Protein AF-A0A4Y8CAY3-F1 (afdb_monomer_lite)

Sequence (184 aa):
IMRSSFFFEQAYQKREFKHANLIIILLVFGIVKKVLIANYLGIYAKSILDFPQSYNFIQLLSAIYAYAIQIYCDFSGYVDLVCAFALMLGFTLPPNFNMPYLAKNLKDFWARWHISLSAFIRDYIYIPLGGNRKGMPRTIVNILIAFILSGMWHGNTLAFIVWGLLHGIGIVFIHLLALSKFSL

pLDDT: mean 94.63, std 7.8, range [40.22, 98.5]

Foldseek 3Di:
DDDPVLVVVQVPDDFDQDDPVLLVVLLVLLCCLAVPQLVVLVVQLCVCVVCVVVDDPVSPVSSVVSNVSNVCSNVQSVVSNVQSVCSVVRHHDDDQADPLVVAPFLVSNLCGHRPVVSCVLVPPQLVVLPQCNPDLVSNLVSLLVSLLVVLVVVHDDVVSNVVSNVSSVRVSVVVVCVVVPPDD

Secondary structure (DSSP, 8-state):
---HHHHHHHHTSPP----HHHHHHHHHHHHIIIIIIIHHHHHHHHHHHTSGGGS-HHHHHHHHHHHHHHHHHHHHHHHHHHHHHHHHTT--PPP--S-GGG-SSHHHHHHHSSHHHHHHHIIIIITTTTTTTTHHHHHHHHHHHHHHHHHHHH-SSHHHHHHHHHHHHHHHHHHHHHHTT---

Radius of gyration: 19.37 Å; chains: 1; bounding box: 39×45×54 Å

Structure (mmCIF, N/CA/C/O backbone):
data_AF-A0A4Y8CAY3-F1
#
_entry.id   AF-A0A4Y8CAY3-F1
#
loop_
_atom_site.group_PDB
_atom_site.id
_atom_site.type_symbol
_atom_site.label_atom_id
_atom_site.label_alt_id
_atom_site.label_comp_id
_atom_site.label_asym_id
_atom_site.label_entity_id
_atom_site.label_seq_id
_atom_site.pdbx_PDB_ins_code
_atom_site.Cartn_x
_atom_site.Cartn_y
_atom_site.Cartn_z
_atom_site.occupancy
_atom_site.B_iso_or_equiv
_atom_site.auth_seq_id
_atom_site.auth_comp_id
_atom_site.auth_asym_id
_atom_site.auth_atom_id
_atom_site.pdbx_PDB_model_num
ATOM 1 N N . ILE A 1 1 ? -1.163 -3.161 9.946 1.00 91.75 1 ILE A N 1
ATOM 2 C CA . ILE A 1 1 ? -0.793 -2.526 11.239 1.00 91.75 1 ILE A CA 1
ATOM 3 C C . ILE A 1 1 ? -2.066 -2.240 12.025 1.00 91.75 1 ILE A C 1
ATOM 5 O O . ILE A 1 1 ? -3.049 -1.818 11.435 1.00 91.75 1 ILE A O 1
ATOM 9 N N . MET A 1 2 ? -2.081 -2.500 13.329 1.00 92.94 2 MET A N 1
ATOM 10 C CA . MET A 1 2 ? -3.249 -2.285 14.187 1.00 92.94 2 MET A CA 1
ATOM 11 C C . MET A 1 2 ? -2.823 -1.515 15.435 1.00 92.94 2 MET A C 1
ATOM 13 O O . MET A 1 2 ? -1.726 -1.729 15.945 1.00 92.94 2 MET A O 1
ATOM 17 N N . ARG A 1 3 ? -3.673 -0.600 15.910 1.00 92.69 3 ARG A N 1
ATOM 18 C CA . ARG A 1 3 ? -3.427 0.146 17.151 1.00 92.69 3 ARG A CA 1
ATOM 19 C C . ARG A 1 3 ? -3.664 -0.764 18.354 1.00 92.69 3 ARG A C 1
ATOM 21 O O . ARG A 1 3 ? -4.612 -1.545 18.348 1.00 92.69 3 ARG A O 1
ATOM 28 N N . SER A 1 4 ? -2.841 -0.624 19.390 1.00 94.31 4 SER A N 1
ATOM 29 C CA . SER A 1 4 ? -2.961 -1.427 20.611 1.00 94.31 4 SER A CA 1
ATOM 30 C C . SER A 1 4 ? -4.311 -1.233 21.298 1.00 94.31 4 SER A C 1
ATOM 32 O O . SER A 1 4 ? -4.930 -2.221 21.672 1.00 94.31 4 SER A O 1
ATOM 34 N N . SER A 1 5 ? -4.807 0.005 21.399 1.00 93.94 5 SER A N 1
ATOM 35 C CA . SER A 1 5 ? -6.119 0.295 21.997 1.00 93.94 5 SER A CA 1
ATOM 36 C C . SER A 1 5 ? -7.242 -0.488 21.313 1.00 93.94 5 SER A C 1
ATOM 38 O O . SER A 1 5 ? -7.957 -1.231 21.974 1.00 93.94 5 SER A O 1
ATOM 40 N N . PHE A 1 6 ? -7.303 -0.434 19.980 1.00 93.88 6 PHE A N 1
ATOM 41 C CA . PHE A 1 6 ? -8.298 -1.153 19.178 1.00 93.88 6 PHE A CA 1
ATOM 42 C C . PHE A 1 6 ? -8.205 -2.680 19.324 1.00 93.88 6 PHE A C 1
ATOM 44 O O . PHE A 1 6 ? -9.212 -3.383 19.267 1.00 93.88 6 PHE A O 1
ATOM 51 N N . PHE A 1 7 ? -6.997 -3.216 19.509 1.00 94.69 7 PHE A N 1
ATOM 52 C CA . PHE A 1 7 ? -6.813 -4.638 19.783 1.00 94.69 7 PHE A CA 1
ATOM 53 C C . PHE A 1 7 ? -7.317 -5.019 21.178 1.00 94.69 7 PHE A C 1
ATOM 55 O O . PHE A 1 7 ? -8.081 -5.972 21.313 1.00 94.69 7 PHE A O 1
ATOM 62 N N . PHE A 1 8 ? -6.899 -4.283 22.211 1.00 95.69 8 PHE A N 1
ATOM 63 C CA . PHE A 1 8 ? -7.236 -4.600 23.597 1.00 95.69 8 PHE A CA 1
ATOM 64 C C . PHE A 1 8 ? -8.723 -4.400 23.900 1.00 95.69 8 PHE A C 1
ATOM 66 O O . PHE A 1 8 ? -9.295 -5.207 24.626 1.00 95.69 8 PHE A O 1
ATOM 73 N N . GLU A 1 9 ? -9.374 -3.413 23.280 1.00 94.25 9 GLU A N 1
ATOM 74 C CA . GLU A 1 9 ? -10.832 -3.243 23.340 1.00 94.25 9 GLU A CA 1
ATOM 75 C C . GLU A 1 9 ? -11.576 -4.515 22.913 1.00 94.25 9 GLU A C 1
ATOM 77 O O . GLU A 1 9 ? -12.516 -4.931 23.583 1.00 94.25 9 GLU A O 1
ATOM 82 N N . GLN A 1 10 ? -11.122 -5.179 21.846 1.00 93.75 10 GLN A N 1
ATOM 83 C CA . GLN A 1 10 ? -11.687 -6.455 21.395 1.00 93.75 10 GLN A CA 1
ATOM 84 C C . GLN A 1 10 ? -11.215 -7.636 22.251 1.00 93.75 10 GLN A C 1
ATOM 86 O O . GLN A 1 10 ? -11.946 -8.607 22.427 1.00 93.75 10 GLN A O 1
ATOM 91 N N . ALA A 1 11 ? -9.986 -7.579 22.772 1.00 93.06 11 ALA A N 1
ATOM 92 C CA . ALA A 1 11 ? -9.392 -8.668 23.538 1.00 93.06 11 ALA A CA 1
ATOM 93 C C . ALA A 1 11 ? -10.114 -8.941 24.862 1.00 93.06 11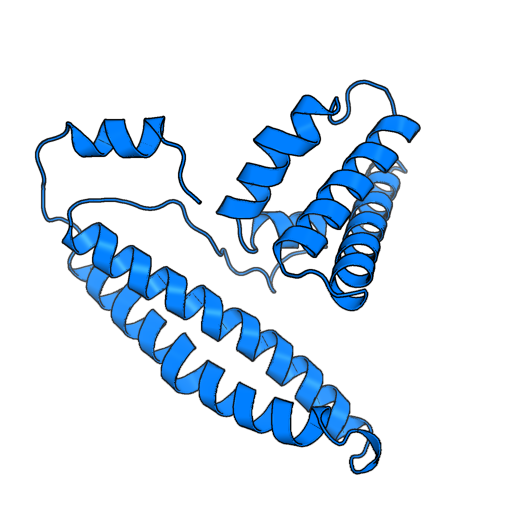 ALA A C 1
ATOM 95 O O . ALA A 1 11 ? -10.208 -10.099 25.265 1.00 93.06 11 ALA A O 1
ATOM 96 N N . TYR A 1 12 ? -10.631 -7.890 25.501 1.00 93.56 12 TYR A N 1
ATOM 97 C CA . TYR A 1 12 ? -11.371 -7.982 26.760 1.00 93.56 12 TYR A CA 1
ATOM 98 C C . TYR A 1 12 ? -12.872 -8.244 26.582 1.00 93.56 12 TYR A C 1
ATOM 100 O O . TYR A 1 12 ? -13.572 -8.474 27.568 1.00 93.56 12 TYR A O 1
ATOM 108 N N . GLN A 1 13 ? -13.383 -8.227 25.349 1.00 90.75 13 GLN A N 1
ATOM 109 C CA . GLN A 1 13 ? -14.776 -8.562 25.073 1.00 90.75 13 GLN A CA 1
ATOM 110 C C . GLN A 1 13 ? -14.981 -10.076 24.966 1.00 90.75 13 GLN A C 1
ATOM 112 O O . GLN A 1 13 ? -14.099 -10.834 24.554 1.00 90.75 13 GLN A O 1
ATOM 117 N N . LYS A 1 14 ? -16.189 -10.530 25.320 1.00 89.88 14 LYS A N 1
ATOM 118 C CA . LYS A 1 14 ? -16.595 -11.923 25.118 1.00 89.88 14 LYS A CA 1
ATOM 119 C C . LYS A 1 14 ? -16.564 -12.240 23.621 1.00 89.88 14 LYS A C 1
ATOM 121 O O . LYS A 1 14 ? -17.127 -11.503 22.818 1.00 89.88 14 LYS A O 1
ATOM 126 N N . ARG A 1 15 ? -15.925 -13.353 23.251 1.00 88.31 15 ARG A N 1
ATOM 127 C CA . ARG A 1 15 ? -15.838 -13.785 21.851 1.00 88.31 15 ARG A CA 1
ATOM 128 C C . ARG A 1 15 ? -17.194 -14.244 21.347 1.00 88.31 15 ARG A C 1
ATOM 130 O O . ARG A 1 15 ? -17.807 -15.137 21.928 1.00 88.31 15 ARG A O 1
ATOM 137 N N . GLU A 1 16 ? -17.612 -13.669 20.230 1.00 81.94 16 GLU A N 1
ATOM 138 C CA . GLU A 1 16 ? -18.786 -14.100 19.486 1.00 81.94 16 GLU A CA 1
ATOM 139 C C . GLU A 1 16 ? -18.371 -14.447 18.059 1.00 81.94 16 GLU A C 1
ATOM 141 O O . GLU A 1 16 ? -17.837 -13.612 17.328 1.00 81.94 16 GLU A O 1
ATOM 146 N N . PHE A 1 17 ? -18.623 -15.689 17.653 1.00 81.50 17 PHE A N 1
ATOM 147 C CA . PHE A 1 17 ? -18.350 -16.137 16.293 1.00 81.50 17 PHE A CA 1
ATOM 148 C C . PHE A 1 17 ? -19.514 -15.717 15.400 1.00 81.50 17 PHE A C 1
ATOM 150 O O . PHE A 1 17 ? -20.564 -16.358 15.354 1.00 81.50 17 PHE A O 1
ATOM 157 N N . LYS A 1 18 ? -19.333 -14.586 14.723 1.00 79.44 18 LYS A N 1
ATOM 158 C CA . LYS A 1 18 ? -20.282 -14.013 13.766 1.00 79.44 18 LYS A CA 1
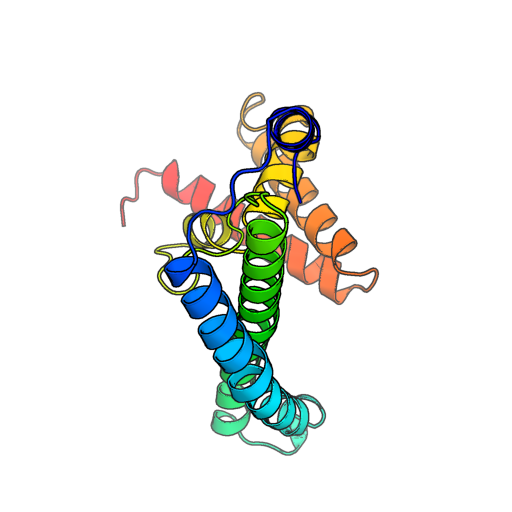ATOM 159 C C . LYS A 1 18 ? -19.600 -13.906 12.395 1.00 79.44 18 LYS A C 1
ATOM 161 O O . LYS A 1 18 ? -18.383 -14.001 12.292 1.00 79.44 18 LYS A O 1
ATOM 166 N N . HIS A 1 19 ? -20.380 -13.694 11.335 1.00 90.00 19 HIS A N 1
ATOM 167 C CA . HIS A 1 19 ? -19.880 -13.420 9.973 1.00 90.00 19 HIS A CA 1
ATOM 168 C C . HIS A 1 19 ? -19.311 -14.611 9.172 1.00 90.00 19 HIS A C 1
ATOM 170 O O . HIS A 1 19 ? -18.416 -14.420 8.349 1.00 90.00 19 HIS A O 1
ATOM 176 N N . ALA A 1 20 ? -19.878 -15.817 9.312 1.00 94.25 20 ALA A N 1
ATOM 177 C CA . ALA A 1 20 ? -19.485 -16.992 8.515 1.00 94.25 20 ALA A CA 1
ATOM 178 C C . ALA A 1 20 ? -19.425 -16.715 6.995 1.00 94.25 20 ALA A C 1
ATOM 180 O O . ALA A 1 20 ? -18.441 -17.051 6.341 1.00 94.25 20 ALA A O 1
ATOM 181 N N . ASN A 1 21 ? -20.425 -16.015 6.446 1.00 96.44 21 ASN A N 1
ATOM 182 C CA . ASN A 1 21 ? -20.458 -15.653 5.023 1.00 96.44 21 ASN A CA 1
ATOM 183 C C . ASN A 1 21 ? -19.264 -14.779 4.612 1.00 96.44 21 ASN A C 1
ATOM 185 O O . ASN A 1 21 ? -18.656 -15.009 3.571 1.00 96.44 21 ASN A O 1
ATOM 189 N N . LEU A 1 22 ? -18.901 -13.793 5.439 1.00 96.38 22 LEU A N 1
ATOM 190 C CA . LEU A 1 22 ? -17.768 -12.909 5.164 1.00 96.38 22 LEU A CA 1
ATOM 191 C C . LEU A 1 22 ? -16.444 -13.672 5.225 1.00 96.38 22 LEU A C 1
ATOM 193 O O . LEU A 1 22 ? -15.588 -13.463 4.373 1.00 96.38 22 LEU A O 1
ATOM 197 N N . ILE A 1 23 ? -16.292 -14.578 6.194 1.00 97.19 23 ILE A N 1
ATOM 198 C CA . ILE A 1 23 ? -15.112 -15.442 6.313 1.00 97.19 23 ILE A CA 1
ATOM 199 C C . ILE A 1 23 ? -14.924 -16.259 5.030 1.00 97.19 23 ILE A C 1
ATOM 201 O O . ILE A 1 23 ? -13.831 -16.264 4.469 1.00 97.19 23 ILE A O 1
ATOM 205 N N . ILE A 1 24 ? -15.988 -16.894 4.529 1.00 97.81 24 ILE A N 1
ATOM 206 C CA . ILE A 1 24 ? -15.938 -17.682 3.289 1.00 97.81 24 ILE A CA 1
ATOM 207 C C . ILE A 1 24 ? -15.556 -16.798 2.097 1.00 97.81 24 ILE A C 1
ATOM 209 O O . ILE A 1 24 ? -14.671 -17.166 1.327 1.00 97.81 24 ILE A O 1
ATOM 213 N N . ILE A 1 25 ? -16.170 -15.618 1.964 1.00 97.75 25 ILE A N 1
ATOM 214 C CA . ILE A 1 25 ? -15.845 -14.664 0.894 1.00 97.75 25 ILE A CA 1
ATOM 215 C C . ILE A 1 25 ? -14.360 -14.288 0.947 1.00 97.75 25 ILE A C 1
ATOM 217 O O . ILE A 1 25 ? -13.669 -14.389 -0.063 1.00 97.75 25 ILE A O 1
ATOM 221 N N . LEU A 1 26 ? -13.847 -13.904 2.115 1.00 97.75 26 LEU A N 1
ATOM 222 C CA . LEU A 1 26 ? -12.449 -13.507 2.281 1.00 97.75 26 LEU A CA 1
ATOM 223 C C . LEU A 1 26 ? -11.477 -14.658 1.989 1.00 97.75 26 LEU A C 1
ATOM 225 O O . LEU A 1 26 ? -10.454 -14.436 1.346 1.00 97.75 26 LEU A O 1
ATOM 229 N N . LEU A 1 27 ? -11.802 -15.891 2.388 1.00 98.38 27 LEU A N 1
ATOM 230 C CA . LEU A 1 27 ? -10.993 -17.063 2.044 1.00 98.38 27 LEU A CA 1
ATOM 231 C C . LEU A 1 27 ? -10.942 -17.291 0.532 1.00 98.38 27 LEU A C 1
ATOM 233 O O . LEU A 1 27 ? -9.856 -17.419 -0.031 1.00 98.38 27 LEU A O 1
ATOM 237 N N . VAL A 1 28 ? -12.101 -17.313 -0.131 1.00 98.38 28 VAL A N 1
ATOM 238 C CA . VAL A 1 28 ? -12.189 -17.561 -1.576 1.00 98.38 28 VAL A CA 1
ATOM 239 C C . VAL A 1 28 ? -11.458 -16.468 -2.353 1.00 98.38 28 VAL A C 1
ATOM 241 O O . VAL A 1 28 ? -10.592 -16.772 -3.171 1.00 98.38 28 VAL A O 1
ATOM 244 N N . PHE A 1 29 ? -11.738 -15.194 -2.070 1.00 98.00 29 PHE A N 1
ATOM 245 C CA . PHE A 1 29 ? -11.066 -14.077 -2.738 1.00 98.00 29 PHE A CA 1
ATOM 246 C C . PHE A 1 29 ? -9.573 -14.015 -2.414 1.00 98.00 29 PHE A C 1
ATOM 248 O O . PHE A 1 29 ? -8.773 -13.710 -3.302 1.00 98.00 29 PHE A O 1
ATOM 255 N N . GLY A 1 30 ? -9.187 -14.339 -1.180 1.00 98.06 30 GLY A N 1
ATOM 256 C CA . GLY A 1 30 ? -7.796 -14.429 -0.756 1.00 98.06 30 GLY A CA 1
ATOM 257 C C . GLY A 1 30 ? -7.020 -15.473 -1.555 1.00 98.06 30 GLY A C 1
ATOM 258 O O . GLY A 1 30 ? -5.966 -15.161 -2.112 1.00 98.06 30 GLY A O 1
ATOM 259 N N . ILE A 1 31 ? -7.577 -16.682 -1.686 1.00 98.38 31 ILE A N 1
ATOM 260 C CA . ILE A 1 31 ? -6.991 -17.778 -2.470 1.00 98.38 31 ILE A CA 1
ATOM 261 C C . ILE A 1 31 ? -6.934 -17.413 -3.953 1.00 98.38 31 ILE A C 1
ATOM 263 O O . ILE A 1 31 ? -5.876 -17.531 -4.563 1.00 98.38 31 ILE A O 1
ATOM 267 N N . VAL A 1 32 ? -8.029 -16.925 -4.541 1.00 98.44 32 VAL A N 1
ATOM 268 C CA . VAL A 1 32 ? -8.059 -16.563 -5.967 1.00 98.44 32 VAL A CA 1
ATOM 269 C C . VAL A 1 32 ? -7.020 -15.484 -6.273 1.00 98.44 32 VAL A C 1
ATOM 271 O O . VAL A 1 32 ? -6.207 -15.652 -7.181 1.00 98.44 32 VAL A O 1
ATOM 274 N N . LYS A 1 33 ? -6.979 -14.396 -5.495 1.00 98.38 33 LYS A N 1
ATOM 275 C CA . LYS A 1 33 ? -6.010 -13.316 -5.722 1.00 98.38 33 LYS A CA 1
ATOM 276 C C . LYS A 1 33 ? -4.573 -13.789 -5.520 1.00 98.38 33 LYS A C 1
ATOM 278 O O . LYS A 1 33 ? -3.741 -13.579 -6.399 1.00 98.38 33 LYS A O 1
ATOM 283 N N . LYS A 1 34 ? -4.275 -14.439 -4.394 1.00 97.25 34 LYS A N 1
ATOM 284 C CA . LYS A 1 34 ? -2.898 -14.789 -4.028 1.00 97.25 34 LYS A CA 1
ATOM 285 C C . LYS A 1 34 ? -2.372 -16.001 -4.794 1.00 97.25 34 LYS A C 1
ATOM 287 O O . LYS A 1 34 ? -1.276 -15.961 -5.337 1.00 97.25 34 LYS A O 1
ATOM 292 N N . VAL A 1 35 ? -3.143 -17.083 -4.839 1.00 95.75 35 VAL A N 1
ATOM 293 C CA . VAL A 1 35 ? -2.681 -18.373 -5.370 1.00 95.75 35 VAL A CA 1
ATOM 294 C C . VAL A 1 35 ? -2.857 -18.454 -6.882 1.00 95.75 35 VAL A C 1
ATOM 296 O O . VAL A 1 35 ? -1.968 -18.965 -7.558 1.00 95.75 35 VAL A O 1
ATOM 299 N N . LEU A 1 36 ? -3.974 -17.952 -7.421 1.00 96.38 36 LEU A N 1
ATOM 300 C CA . LEU A 1 36 ? -4.261 -18.065 -8.855 1.00 96.38 36 LEU A CA 1
ATOM 301 C C . LEU A 1 36 ? -3.789 -16.850 -9.651 1.00 96.38 36 LEU A C 1
ATOM 303 O O . LEU A 1 36 ? -3.171 -17.010 -10.690 1.00 96.38 36 LEU A O 1
ATOM 307 N N . ILE A 1 37 ? -4.056 -15.625 -9.206 1.00 98.19 37 ILE A N 1
ATOM 308 C CA . ILE A 1 37 ? -3.699 -14.449 -10.015 1.00 98.19 37 ILE A CA 1
ATOM 309 C C . ILE A 1 37 ? -2.226 -14.088 -9.814 1.00 98.19 37 ILE A C 1
ATOM 311 O O . ILE A 1 37 ? -1.456 -14.030 -10.774 1.00 98.19 37 ILE A O 1
ATOM 315 N N . ALA A 1 38 ? -1.815 -13.865 -8.566 1.00 98.31 38 ALA A N 1
ATOM 316 C CA . ALA A 1 38 ? -0.496 -13.317 -8.285 1.00 98.31 38 ALA A CA 1
ATOM 317 C C . ALA A 1 38 ? 0.648 -14.260 -8.679 1.00 98.31 38 ALA A C 1
ATOM 319 O O . ALA A 1 38 ? 1.640 -13.797 -9.236 1.00 98.31 38 ALA A O 1
ATOM 320 N N . ASN A 1 39 ? 0.507 -15.570 -8.462 1.00 96.94 39 ASN A N 1
ATOM 321 C CA . ASN A 1 39 ? 1.548 -16.534 -8.828 1.00 96.94 39 ASN A CA 1
ATOM 322 C C . ASN A 1 39 ? 1.809 -16.565 -10.341 1.00 96.94 39 ASN A C 1
ATOM 324 O O . ASN A 1 39 ? 2.958 -16.458 -10.768 1.00 96.94 39 ASN A O 1
ATOM 328 N N . TYR A 1 40 ? 0.757 -16.666 -11.159 1.00 97.06 40 TYR A N 1
ATOM 329 C CA . TYR A 1 40 ? 0.911 -16.734 -12.615 1.00 97.06 40 TYR A CA 1
ATOM 330 C C . TYR A 1 40 ? 1.465 -15.426 -13.183 1.00 97.06 40 TYR A C 1
ATOM 332 O O . TYR A 1 40 ? 2.403 -15.449 -13.980 1.00 97.06 40 TYR A O 1
ATOM 340 N N . LEU A 1 41 ? 0.942 -14.280 -12.731 1.00 98.31 41 LEU A N 1
ATOM 341 C CA . LEU A 1 41 ? 1.454 -12.978 -13.158 1.00 98.31 41 LEU A CA 1
ATOM 342 C C . LEU A 1 41 ? 2.882 -12.723 -12.668 1.00 98.31 41 LEU A C 1
ATOM 344 O O . LEU A 1 41 ? 3.651 -12.083 -13.376 1.00 98.31 41 LEU A O 1
ATOM 348 N N . GLY A 1 42 ? 3.257 -13.250 -11.501 1.00 97.88 42 GLY A N 1
ATOM 349 C CA . GLY A 1 42 ? 4.615 -13.162 -10.971 1.00 97.88 42 GLY A CA 1
ATOM 350 C C . GLY A 1 42 ? 5.618 -13.926 -11.822 1.00 97.88 42 GLY A C 1
ATOM 351 O O . GLY A 1 42 ? 6.655 -13.373 -12.177 1.00 97.88 42 GLY A O 1
ATOM 352 N N . ILE A 1 43 ? 5.288 -15.162 -12.210 1.00 98.00 43 ILE A N 1
ATOM 353 C CA . ILE A 1 43 ? 6.123 -15.965 -13.116 1.00 98.00 43 ILE A CA 1
ATOM 354 C C . ILE A 1 43 ? 6.273 -15.252 -14.464 1.00 98.00 43 ILE A C 1
ATOM 356 O O . ILE A 1 43 ? 7.394 -15.071 -14.943 1.00 98.00 43 ILE A O 1
ATOM 360 N N . TYR A 1 44 ? 5.158 -14.797 -15.044 1.00 98.00 44 TYR A N 1
ATOM 361 C CA . TYR A 1 44 ? 5.157 -14.077 -16.316 1.00 98.00 44 TYR A CA 1
ATOM 362 C C . TYR A 1 44 ? 6.006 -12.801 -16.251 1.00 98.00 44 TYR A C 1
ATOM 364 O O . TYR A 1 44 ? 6.953 -12.649 -17.023 1.00 98.00 44 TYR A O 1
ATOM 372 N N . ALA A 1 45 ? 5.721 -11.913 -15.294 1.00 98.25 45 ALA A N 1
ATOM 373 C CA . ALA A 1 45 ? 6.429 -10.647 -15.152 1.00 98.25 45 ALA A CA 1
ATOM 374 C C . ALA A 1 45 ? 7.928 -10.862 -14.917 1.00 98.25 45 ALA A C 1
ATOM 376 O O . ALA A 1 45 ? 8.742 -10.233 -15.588 1.00 98.25 45 ALA A O 1
ATOM 377 N N . LYS A 1 46 ? 8.302 -11.795 -14.032 1.00 97.75 46 LYS A N 1
ATOM 378 C CA . LYS A 1 46 ? 9.705 -12.105 -13.736 1.00 97.75 46 LYS A CA 1
ATOM 379 C C . LYS A 1 46 ? 10.459 -12.600 -14.972 1.00 97.75 46 LYS A C 1
ATOM 381 O O . LYS A 1 46 ? 11.562 -12.134 -15.232 1.00 97.75 46 LYS A O 1
ATOM 386 N N . SER A 1 47 ? 9.855 -13.486 -15.770 1.00 97.38 47 SER A N 1
ATOM 387 C CA . SER A 1 47 ? 10.494 -14.038 -16.977 1.00 97.38 47 SER A CA 1
ATOM 388 C C . SER A 1 47 ? 10.886 -12.978 -18.018 1.00 97.38 47 SER A C 1
ATOM 390 O O . SER A 1 47 ? 11.837 -13.181 -18.775 1.00 97.38 47 SER A O 1
ATOM 392 N N . ILE A 1 48 ? 10.176 -11.844 -18.029 1.00 98.00 48 ILE A N 1
ATOM 393 C CA . ILE A 1 48 ? 10.421 -10.719 -18.935 1.00 98.00 48 ILE A CA 1
ATOM 394 C C . ILE A 1 48 ? 11.328 -9.670 -18.280 1.00 98.00 48 ILE A C 1
ATOM 396 O O . ILE A 1 48 ? 12.308 -9.236 -18.884 1.00 98.00 48 ILE A O 1
ATOM 400 N N . LEU A 1 49 ? 11.020 -9.264 -17.044 1.00 97.00 49 LEU A N 1
ATOM 401 C CA . LEU A 1 49 ? 11.708 -8.168 -16.353 1.00 97.00 49 LEU A CA 1
ATOM 402 C C . LEU A 1 49 ? 13.134 -8.521 -15.903 1.00 97.00 49 LEU A C 1
ATOM 404 O O . LEU A 1 49 ? 13.932 -7.605 -15.719 1.00 97.00 49 LEU A O 1
ATOM 408 N N . ASP A 1 50 ? 13.476 -9.808 -15.779 1.00 97.62 50 ASP A N 1
ATOM 409 C CA . ASP A 1 50 ? 14.850 -10.247 -15.494 1.00 97.62 50 ASP A CA 1
ATOM 410 C C . ASP A 1 50 ? 15.778 -10.124 -16.717 1.00 97.62 50 ASP A C 1
ATOM 412 O O . ASP A 1 50 ? 16.991 -9.975 -16.565 1.00 97.62 50 ASP A O 1
ATOM 416 N N . PHE A 1 51 ? 15.224 -10.154 -17.936 1.00 97.19 51 PHE A N 1
ATOM 417 C CA . PHE A 1 51 ? 15.986 -10.101 -19.190 1.00 97.19 51 PHE A CA 1
ATOM 418 C C . PHE A 1 51 ? 15.416 -9.062 -20.165 1.00 97.19 51 PHE A C 1
ATOM 420 O O . PHE A 1 51 ? 15.122 -9.389 -21.317 1.00 97.19 51 PHE A O 1
ATOM 427 N N . PRO A 1 52 ? 15.278 -7.787 -19.761 1.00 96.69 52 PRO A N 1
ATOM 428 C CA . PRO A 1 52 ? 14.487 -6.812 -20.506 1.00 96.69 52 PRO A CA 1
ATOM 429 C C . PRO A 1 52 ? 15.032 -6.527 -21.913 1.00 96.69 52 PRO A C 1
ATOM 431 O O . PRO A 1 52 ? 14.269 -6.197 -22.812 1.00 96.69 52 PRO A O 1
ATOM 434 N N . GLN A 1 53 ? 16.338 -6.715 -22.130 1.00 97.56 53 GLN A N 1
ATOM 435 C CA . GLN A 1 53 ? 16.984 -6.539 -23.438 1.00 97.56 53 GLN A CA 1
ATOM 436 C C . GLN A 1 53 ? 16.562 -7.592 -24.478 1.00 97.56 53 GLN A C 1
ATOM 438 O O . GLN A 1 53 ? 16.802 -7.408 -25.666 1.00 97.56 53 GLN A O 1
ATOM 443 N N . SER A 1 54 ? 15.949 -8.698 -24.042 1.00 97.69 54 SER A N 1
ATOM 444 C CA . SER A 1 54 ? 15.528 -9.804 -24.915 1.00 97.69 54 SER A CA 1
ATOM 445 C C . SER A 1 54 ? 14.086 -9.672 -25.416 1.00 97.69 54 SER A C 1
ATOM 447 O O . SER A 1 54 ? 13.632 -10.513 -26.188 1.00 97.69 54 SER A O 1
ATOM 449 N N . TYR A 1 55 ? 13.353 -8.643 -24.981 1.00 97.62 55 TYR A N 1
ATOM 450 C CA . TYR A 1 55 ? 11.923 -8.489 -25.245 1.00 97.62 55 TYR A CA 1
ATOM 451 C C . TYR A 1 55 ? 11.607 -7.141 -25.889 1.00 97.62 55 TYR A C 1
ATOM 453 O O . TYR A 1 55 ? 12.293 -6.143 -25.679 1.00 97.62 55 TYR A O 1
ATOM 461 N N . ASN A 1 56 ? 10.534 -7.102 -26.679 1.00 97.88 56 ASN A N 1
ATOM 462 C CA . ASN A 1 56 ? 10.089 -5.871 -27.324 1.00 97.88 56 ASN A CA 1
ATOM 463 C C . ASN A 1 56 ? 9.292 -4.963 -26.366 1.00 97.88 56 ASN A C 1
ATOM 465 O O . ASN A 1 56 ? 8.896 -5.355 -25.267 1.00 97.88 56 ASN A O 1
ATOM 469 N N . PHE A 1 57 ? 9.005 -3.743 -26.823 1.00 97.75 57 PHE A N 1
ATOM 470 C CA . PHE A 1 57 ? 8.277 -2.732 -26.053 1.00 97.75 57 PHE A CA 1
ATOM 471 C C . PHE A 1 57 ? 6.931 -3.223 -25.492 1.00 97.75 57 PHE A C 1
ATOM 473 O O . PHE A 1 57 ? 6.631 -2.986 -24.324 1.00 97.75 57 PHE A O 1
ATOM 480 N N . ILE A 1 58 ? 6.126 -3.925 -26.297 1.00 98.25 58 ILE A N 1
ATOM 481 C CA . ILE A 1 58 ? 4.791 -4.390 -25.885 1.00 98.25 58 ILE A CA 1
ATOM 482 C C . ILE A 1 58 ? 4.917 -5.440 -24.780 1.00 98.25 58 ILE A C 1
ATOM 484 O O . ILE A 1 58 ? 4.184 -5.397 -23.792 1.00 98.25 58 ILE A O 1
ATOM 488 N N . GLN A 1 59 ? 5.875 -6.358 -24.916 1.00 98.00 59 GLN A N 1
ATOM 489 C CA . GLN A 1 59 ? 6.143 -7.388 -23.915 1.00 98.00 59 GLN A CA 1
ATOM 490 C C . GLN A 1 59 ? 6.600 -6.764 -22.595 1.00 98.00 59 GLN A C 1
ATOM 492 O O . GLN A 1 59 ? 6.036 -7.084 -21.548 1.00 98.00 59 GLN A O 1
ATOM 497 N N . LEU A 1 60 ? 7.534 -5.812 -22.641 1.00 98.38 60 LEU A N 1
ATOM 498 C CA . LEU A 1 60 ? 7.990 -5.077 -21.460 1.00 98.38 60 LEU A CA 1
ATOM 499 C C . LEU A 1 60 ? 6.843 -4.327 -20.777 1.00 98.38 60 LEU A C 1
ATOM 501 O O . LEU A 1 60 ? 6.666 -4.440 -19.564 1.00 98.38 60 LEU A O 1
ATOM 505 N N . LEU A 1 61 ? 6.016 -3.618 -21.549 1.00 98.31 61 LEU A N 1
ATOM 506 C CA . LEU A 1 61 ? 4.866 -2.896 -21.012 1.00 98.31 61 LEU A CA 1
ATOM 507 C C . LEU A 1 61 ? 3.862 -3.853 -20.354 1.00 98.31 61 LEU A C 1
ATOM 509 O O . LEU A 1 61 ? 3.401 -3.602 -19.241 1.00 98.31 61 LEU A O 1
ATOM 513 N N . SER A 1 62 ? 3.571 -4.985 -20.999 1.00 98.31 62 SER A N 1
ATOM 514 C CA . SER A 1 62 ? 2.689 -6.013 -20.437 1.00 98.31 62 SER A CA 1
ATOM 515 C C . SER A 1 62 ? 3.235 -6.596 -19.130 1.00 98.31 62 SER A C 1
ATOM 517 O O . SER A 1 62 ? 2.469 -6.813 -18.194 1.00 98.31 62 SER A O 1
ATOM 519 N N . ALA A 1 63 ? 4.554 -6.790 -19.029 1.00 98.31 63 ALA A N 1
ATOM 520 C CA . ALA A 1 63 ? 5.204 -7.310 -17.835 1.00 98.31 63 ALA A CA 1
ATOM 521 C C . ALA A 1 63 ? 5.153 -6.310 -16.673 1.00 98.31 63 ALA A C 1
ATOM 523 O O . ALA A 1 63 ? 4.927 -6.714 -15.535 1.00 98.31 63 ALA A O 1
ATOM 524 N N . ILE A 1 64 ? 5.280 -5.007 -16.950 1.00 97.94 64 ILE A N 1
ATOM 525 C CA . ILE A 1 64 ? 5.122 -3.945 -15.944 1.00 97.94 64 ILE A CA 1
ATOM 526 C C . ILE A 1 64 ? 3.695 -3.943 -15.376 1.00 97.94 64 ILE A C 1
ATOM 528 O O . ILE A 1 64 ? 3.518 -3.908 -14.156 1.00 97.94 64 ILE A O 1
ATOM 532 N N . TYR A 1 65 ? 2.668 -4.027 -16.230 1.00 97.88 65 TYR A N 1
ATOM 533 C CA . TYR A 1 65 ? 1.279 -4.107 -15.762 1.00 97.88 65 TYR A CA 1
ATOM 534 C C . TYR A 1 65 ? 0.985 -5.420 -15.029 1.00 97.88 65 TYR A C 1
ATOM 536 O O . TYR A 1 65 ? 0.326 -5.402 -13.988 1.00 97.88 65 TYR A O 1
ATOM 544 N N . ALA A 1 66 ? 1.509 -6.545 -15.520 1.00 98.31 66 ALA A N 1
ATOM 545 C CA . ALA A 1 66 ? 1.404 -7.833 -14.843 1.00 98.31 66 ALA A CA 1
ATOM 546 C C . ALA A 1 66 ? 2.040 -7.782 -13.448 1.00 98.31 66 ALA A C 1
ATOM 548 O O . ALA A 1 66 ? 1.427 -8.246 -12.490 1.00 98.31 66 ALA A O 1
ATOM 549 N N . TYR A 1 67 ? 3.211 -7.154 -13.311 1.00 98.19 67 TYR A N 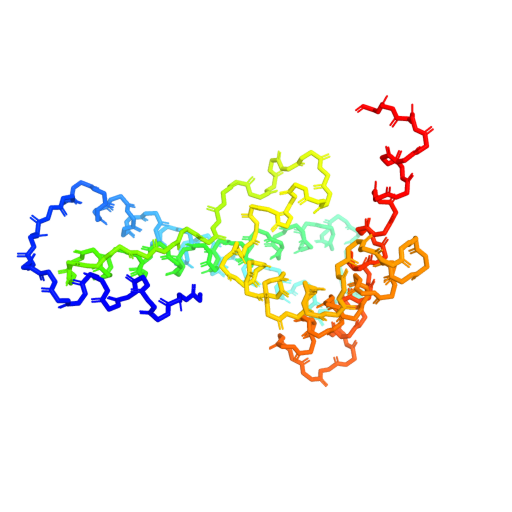1
ATOM 550 C CA . TYR A 1 67 ? 3.875 -6.952 -12.026 1.00 98.19 67 TYR A CA 1
ATOM 551 C C . TYR A 1 67 ? 3.049 -6.075 -11.077 1.00 98.19 67 TYR A C 1
ATOM 553 O O . TYR A 1 67 ? 2.881 -6.415 -9.907 1.00 98.19 67 TYR A O 1
ATOM 561 N N . ALA A 1 68 ? 2.460 -4.982 -11.573 1.00 97.38 68 ALA A N 1
ATOM 562 C CA . ALA A 1 68 ? 1.590 -4.131 -10.761 1.00 97.38 68 ALA A CA 1
ATOM 563 C C . ALA A 1 68 ? 0.385 -4.913 -10.203 1.00 97.38 68 ALA A C 1
ATOM 565 O O . ALA A 1 68 ? 0.123 -4.880 -8.998 1.00 97.38 68 ALA A O 1
ATOM 566 N N . ILE A 1 69 ? -0.312 -5.668 -11.060 1.00 97.81 69 ILE A N 1
ATOM 56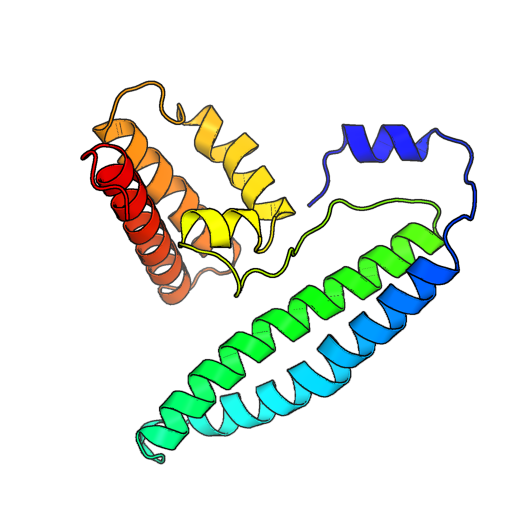7 C CA . ILE A 1 69 ? -1.446 -6.506 -10.646 1.00 97.81 69 ILE A CA 1
ATOM 568 C C . ILE A 1 69 ? -0.975 -7.617 -9.702 1.00 97.81 69 ILE A C 1
ATOM 570 O O . ILE A 1 69 ? -1.641 -7.882 -8.702 1.00 97.81 69 ILE A O 1
ATOM 574 N N . GLN A 1 70 ? 0.178 -8.234 -9.972 1.00 98.38 70 GLN A N 1
ATOM 575 C CA . GLN A 1 70 ? 0.757 -9.267 -9.119 1.00 98.38 70 GLN A CA 1
ATOM 576 C C . GLN A 1 70 ? 0.985 -8.760 -7.696 1.00 98.38 70 GLN A C 1
ATOM 578 O O . GLN A 1 70 ? 0.497 -9.397 -6.765 1.00 98.38 70 GLN A O 1
ATOM 583 N N . ILE A 1 71 ? 1.655 -7.617 -7.512 1.00 97.38 71 ILE A N 1
ATOM 584 C CA . ILE A 1 71 ? 1.898 -7.049 -6.176 1.00 97.38 71 ILE A CA 1
ATOM 585 C C . ILE A 1 71 ? 0.573 -6.803 -5.448 1.00 97.38 71 ILE A C 1
ATOM 587 O O . ILE A 1 71 ? 0.427 -7.138 -4.270 1.00 97.38 71 ILE A O 1
ATOM 591 N N . TYR A 1 72 ? -0.410 -6.226 -6.143 1.00 98.06 72 TYR A N 1
ATOM 592 C CA . TYR A 1 72 ? -1.717 -5.962 -5.553 1.00 98.06 72 TYR A CA 1
ATOM 593 C C . TYR A 1 72 ? -2.438 -7.241 -5.134 1.00 98.06 72 TYR A C 1
ATOM 595 O O . TYR A 1 72 ? -2.915 -7.329 -4.003 1.00 98.06 72 TYR A O 1
ATOM 603 N N . CYS A 1 73 ? -2.525 -8.230 -6.021 1.00 98.31 73 CYS A N 1
ATOM 604 C CA . CYS A 1 73 ? -3.228 -9.477 -5.758 1.00 98.31 73 CYS A CA 1
ATOM 605 C C . CYS A 1 73 ? -2.515 -10.326 -4.701 1.00 98.31 73 CYS A C 1
ATOM 607 O O . CYS A 1 73 ? -3.191 -10.909 -3.853 1.00 98.31 73 CYS A O 1
ATOM 609 N N . ASP A 1 74 ? -1.181 -10.347 -4.689 1.00 98.50 74 ASP A N 1
ATOM 610 C CA . ASP A 1 74 ? -0.413 -11.077 -3.680 1.00 98.50 74 ASP A CA 1
ATOM 611 C C . ASP A 1 74 ? -0.674 -10.509 -2.283 1.00 98.50 74 ASP A C 1
ATOM 613 O O . ASP A 1 74 ? -0.978 -11.244 -1.334 1.00 98.50 74 ASP A O 1
ATOM 617 N N . PHE A 1 75 ? -0.624 -9.179 -2.169 1.00 97.69 75 PHE A N 1
ATOM 618 C CA . PHE A 1 75 ? -0.757 -8.526 -0.881 1.00 97.69 75 PHE A CA 1
ATOM 619 C C . PHE A 1 75 ? -2.214 -8.408 -0.429 1.00 97.69 75 PHE A C 1
ATOM 621 O O . PHE A 1 75 ? -2.546 -8.747 0.706 1.00 97.69 75 PHE A O 1
ATOM 628 N N . SER A 1 76 ? -3.118 -7.970 -1.306 1.00 98.25 76 SER A N 1
ATOM 629 C CA . SER A 1 76 ? -4.545 -7.916 -0.980 1.00 98.25 76 SER A CA 1
ATOM 630 C C . SER A 1 76 ? -5.098 -9.308 -0.703 1.00 98.25 76 SER A C 1
ATOM 632 O O . SER A 1 76 ? -5.887 -9.447 0.225 1.00 98.25 76 SER A O 1
ATOM 634 N N . GLY A 1 77 ? -4.675 -10.331 -1.451 1.00 98.00 77 GLY A N 1
ATOM 635 C CA . GLY A 1 77 ? -5.075 -11.709 -1.186 1.00 98.00 77 GLY A CA 1
ATOM 636 C C . GLY A 1 77 ? -4.569 -12.205 0.168 1.00 98.00 77 GLY A C 1
ATOM 637 O O . GLY A 1 77 ? -5.335 -12.784 0.931 1.00 98.00 77 GLY A O 1
ATOM 638 N N . TYR A 1 78 ? -3.315 -11.903 0.524 1.00 97.75 78 TYR A N 1
ATOM 639 C CA . TYR A 1 78 ? -2.786 -12.190 1.862 1.00 97.75 78 TYR A CA 1
ATOM 640 C C . TYR A 1 78 ? -3.595 -11.506 2.973 1.00 97.75 78 TYR A C 1
ATOM 642 O O . TYR A 1 78 ? -3.955 -12.152 3.954 1.00 97.75 78 TYR A O 1
ATOM 650 N N . VAL A 1 79 ? -3.912 -10.218 2.815 1.00 97.81 79 VAL A N 1
ATOM 651 C CA . VAL A 1 79 ? -4.706 -9.470 3.800 1.00 97.81 79 VAL A CA 1
ATOM 652 C C . VAL A 1 79 ? -6.098 -10.074 3.966 1.00 97.81 79 VAL A C 1
ATOM 654 O O . VAL A 1 79 ? -6.547 -10.198 5.101 1.00 97.81 79 VAL A O 1
ATOM 657 N N . ASP A 1 80 ? -6.761 -10.490 2.885 1.00 98.19 80 ASP A N 1
ATOM 658 C CA . ASP A 1 80 ? -8.076 -11.133 2.980 1.00 98.19 80 ASP A CA 1
ATOM 659 C C . ASP A 1 80 ? -8.014 -12.420 3.811 1.00 98.19 80 ASP A C 1
ATOM 661 O O . ASP A 1 80 ? -8.835 -12.607 4.708 1.00 98.19 80 ASP A O 1
ATOM 665 N N . LEU A 1 81 ? -7.005 -13.269 3.579 1.00 98.19 81 LEU A N 1
ATOM 666 C CA . LEU A 1 81 ? -6.800 -14.491 4.365 1.00 98.19 81 LEU A CA 1
ATOM 667 C C . LEU A 1 81 ? -6.563 -14.173 5.846 1.00 98.19 81 LEU A C 1
ATOM 669 O O . LEU A 1 81 ? -7.169 -14.788 6.720 1.00 98.19 81 LEU A O 1
ATOM 673 N N . VAL A 1 82 ? -5.723 -13.179 6.138 1.00 97.56 82 VAL A N 1
ATOM 674 C CA . VAL A 1 82 ? -5.449 -12.747 7.515 1.00 97.56 82 VAL A CA 1
ATOM 675 C C . VAL A 1 82 ? -6.709 -12.192 8.188 1.00 97.56 82 VAL A C 1
ATOM 677 O O . VAL A 1 82 ? -6.968 -12.511 9.346 1.00 97.56 82 VAL A O 1
ATOM 680 N N . CYS A 1 83 ? -7.530 -11.418 7.476 1.00 96.88 83 CYS A N 1
ATOM 681 C CA . CYS A 1 83 ? -8.819 -10.940 7.975 1.00 96.88 83 CYS A CA 1
ATOM 682 C C . CYS A 1 83 ? -9.803 -12.092 8.221 1.00 96.88 83 CYS A C 1
ATOM 684 O O . CYS A 1 83 ? -10.492 -12.082 9.240 1.00 96.88 83 CYS A O 1
ATOM 686 N N . ALA A 1 84 ? -9.850 -13.097 7.341 1.00 97.06 84 ALA A N 1
ATOM 687 C CA . ALA A 1 84 ? -10.681 -14.282 7.536 1.00 97.06 84 ALA A CA 1
ATOM 688 C C . ALA A 1 84 ? -10.284 -15.036 8.812 1.00 97.06 84 ALA A C 1
ATOM 690 O O . ALA A 1 84 ? -11.142 -15.332 9.642 1.00 97.06 84 ALA A O 1
ATOM 691 N N . PHE A 1 85 ? -8.986 -15.284 9.012 1.00 96.62 85 PHE A N 1
ATOM 692 C CA . PHE A 1 85 ? -8.489 -15.946 10.219 1.00 96.62 85 PHE A CA 1
ATOM 693 C C . PHE A 1 85 ? -8.705 -15.108 11.477 1.00 96.62 85 PHE A C 1
ATOM 695 O O . PHE A 1 85 ? -9.079 -15.649 12.513 1.00 96.62 85 PHE A O 1
ATOM 702 N N . ALA A 1 86 ? -8.537 -13.788 11.402 1.00 95.50 86 ALA A N 1
ATOM 703 C CA . ALA A 1 86 ? -8.847 -12.914 12.526 1.00 95.50 86 ALA A CA 1
ATOM 704 C C . ALA A 1 86 ? -10.328 -13.013 12.920 1.00 95.50 86 ALA A C 1
ATOM 706 O O . ALA A 1 86 ? -10.624 -13.190 14.101 1.00 95.50 86 ALA A O 1
ATOM 707 N N . LEU A 1 87 ? -11.245 -12.996 11.947 1.00 95.31 87 LEU A N 1
ATOM 708 C CA . LEU A 1 87 ? -12.681 -13.156 12.197 1.00 95.31 87 LEU A CA 1
ATOM 709 C C . LEU A 1 87 ? -13.006 -14.528 12.796 1.00 95.31 87 LEU A C 1
ATOM 711 O O . LEU A 1 87 ? -13.803 -14.606 13.729 1.00 95.31 87 LEU A O 1
ATOM 715 N N . MET A 1 88 ? -12.346 -15.596 12.334 1.00 94.75 88 MET A N 1
ATOM 716 C CA . MET A 1 88 ? -12.452 -16.924 12.953 1.00 94.75 88 MET A CA 1
ATOM 717 C C . MET A 1 88 ? -11.956 -16.949 14.399 1.00 94.75 88 MET A C 1
ATOM 719 O O . MET A 1 88 ? -12.391 -17.802 15.152 1.00 94.75 88 MET A O 1
ATOM 723 N N . LEU A 1 89 ? -11.068 -16.040 14.803 1.00 93.50 89 LEU A N 1
ATOM 724 C CA . LEU A 1 89 ? -10.606 -15.886 16.186 1.00 93.50 89 LEU A CA 1
ATOM 725 C C . LEU A 1 89 ? -11.444 -14.864 16.979 1.00 93.50 89 LEU A C 1
ATOM 727 O O . LEU A 1 89 ? -11.119 -14.544 18.124 1.00 93.50 89 LEU A O 1
ATOM 731 N N . GLY A 1 90 ? -12.514 -14.328 16.384 1.00 93.06 90 GLY A N 1
ATOM 732 C CA . GLY A 1 90 ? -13.360 -13.303 16.991 1.00 93.06 90 GLY A CA 1
ATOM 733 C C . GLY A 1 90 ? -12.697 -11.925 17.064 1.00 93.06 90 GLY A C 1
ATOM 734 O O . GLY A 1 90 ? -12.957 -11.179 18.007 1.00 93.06 90 GLY A O 1
ATOM 735 N N . PHE A 1 91 ? -11.812 -11.599 16.117 1.00 93.38 91 PHE A N 1
ATOM 736 C CA . PHE A 1 91 ? -11.201 -10.281 15.949 1.00 93.38 91 PHE A CA 1
ATOM 737 C C . PHE A 1 91 ? -11.546 -9.676 14.590 1.00 93.38 91 PHE A C 1
ATOM 739 O O . PHE A 1 91 ? -11.556 -10.348 13.563 1.00 93.38 91 PHE A O 1
ATOM 746 N N . THR A 1 92 ? -11.732 -8.365 14.568 1.00 93.81 92 THR A N 1
ATOM 747 C CA . THR A 1 92 ? -11.833 -7.576 13.343 1.00 93.81 92 THR A CA 1
ATOM 748 C C . THR A 1 92 ? -10.537 -6.804 13.143 1.00 93.81 92 THR A C 1
ATOM 750 O O . THR A 1 92 ? -10.048 -6.141 14.060 1.00 93.81 92 THR A O 1
ATOM 753 N N . LEU A 1 93 ? -9.974 -6.876 11.938 1.00 94.44 93 LEU A N 1
ATOM 754 C CA . LEU A 1 93 ? -8.787 -6.114 11.556 1.00 94.44 93 LEU A CA 1
ATOM 755 C C . LEU A 1 93 ? -9.169 -4.885 10.724 1.00 94.44 93 LEU A C 1
ATOM 757 O O . LEU A 1 93 ? -10.164 -4.922 9.998 1.00 94.44 93 LEU A O 1
ATOM 761 N N . PRO A 1 94 ? -8.381 -3.796 10.790 1.00 93.25 94 PRO A N 1
ATOM 762 C CA . PRO A 1 94 ? -8.605 -2.643 9.930 1.00 93.25 94 PRO A CA 1
ATOM 763 C C . PRO A 1 94 ? -8.383 -3.011 8.451 1.00 93.25 94 PRO A C 1
ATOM 765 O O . PRO A 1 94 ? -7.467 -3.780 8.141 1.00 93.25 94 PRO A O 1
ATOM 768 N N . PRO A 1 95 ? -9.166 -2.433 7.522 1.00 91.38 95 PRO A N 1
ATOM 769 C CA . PRO A 1 95 ? -8.995 -2.683 6.098 1.00 91.38 95 PRO A CA 1
ATOM 770 C C . PRO A 1 95 ? -7.638 -2.159 5.625 1.00 91.38 95 PRO A C 1
ATOM 772 O O . PRO A 1 95 ? -7.158 -1.124 6.090 1.00 91.38 95 PRO A O 1
ATOM 775 N N . ASN A 1 96 ? -7.030 -2.860 4.667 1.00 96.56 96 ASN A N 1
ATOM 776 C CA . ASN A 1 96 ? -5.739 -2.461 4.102 1.00 96.56 96 ASN A CA 1
ATOM 777 C C . ASN A 1 96 ? -5.828 -2.033 2.632 1.00 96.56 96 ASN A C 1
ATOM 779 O O . ASN A 1 96 ? -4.956 -1.304 2.172 1.00 96.56 96 ASN A O 1
ATOM 783 N N . PHE A 1 97 ? -6.868 -2.453 1.908 1.00 97.75 97 PHE A N 1
ATOM 784 C CA . PHE A 1 97 ? -7.065 -2.127 0.497 1.00 97.75 97 PHE A CA 1
ATOM 785 C C . PHE A 1 97 ? -8.517 -1.749 0.211 1.00 97.75 97 PHE A C 1
ATOM 787 O O . PHE A 1 97 ? -9.430 -2.384 0.731 1.00 97.75 97 PHE A O 1
ATOM 794 N N . ASN A 1 98 ? -8.729 -0.745 -0.643 1.00 96.81 98 ASN A N 1
ATOM 795 C CA . ASN A 1 98 ? -10.058 -0.323 -1.090 1.00 96.81 98 ASN A CA 1
ATOM 796 C C . ASN A 1 98 ? -10.050 0.132 -2.560 1.00 96.81 98 ASN A C 1
ATOM 798 O O . ASN A 1 98 ? -10.074 1.329 -2.856 1.00 96.81 98 ASN A O 1
ATOM 802 N N . MET A 1 99 ? -9.992 -0.839 -3.478 1.00 95.94 99 MET A N 1
ATOM 803 C CA . MET A 1 99 ? -9.961 -0.617 -4.934 1.00 95.94 99 MET A CA 1
ATOM 804 C C . MET A 1 99 ? -8.948 0.472 -5.359 1.00 95.94 99 MET A C 1
ATOM 806 O O . MET A 1 99 ? -9.331 1.473 -5.966 1.00 95.94 99 MET A O 1
ATOM 810 N N . PRO A 1 100 ? -7.652 0.323 -5.023 1.00 97.06 100 PRO A N 1
ATOM 811 C CA . PRO A 1 100 ? -6.662 1.389 -5.185 1.00 97.06 100 PRO A CA 1
ATOM 812 C C . PRO A 1 100 ? -6.465 1.840 -6.637 1.00 97.06 100 PRO A C 1
ATOM 814 O O . PRO A 1 100 ? -6.224 3.017 -6.871 1.00 97.06 100 PRO A O 1
ATOM 817 N N . TYR A 1 101 ? -6.636 0.952 -7.618 1.00 95.44 101 TYR A N 1
ATOM 818 C CA . TYR A 1 101 ? -6.510 1.303 -9.038 1.00 95.44 101 TYR A CA 1
ATOM 819 C C . TYR A 1 101 ? -7.702 2.082 -9.613 1.00 95.44 101 TYR A C 1
ATOM 821 O O . TYR A 1 101 ? -7.615 2.554 -10.740 1.00 95.44 101 TYR A O 1
ATOM 829 N N . LEU A 1 102 ? -8.786 2.263 -8.849 1.00 96.69 102 LEU A N 1
ATOM 830 C CA . LEU A 1 102 ? -9.877 3.185 -9.197 1.00 96.69 102 LEU A CA 1
ATOM 831 C C . LEU A 1 102 ? -9.665 4.590 -8.607 1.00 96.69 102 LEU A C 1
ATOM 833 O O . LEU A 1 102 ? -10.572 5.422 -8.641 1.00 96.69 102 LEU A O 1
ATOM 837 N N . ALA A 1 103 ? -8.495 4.851 -8.020 1.00 97.12 103 ALA A N 1
ATOM 838 C CA . ALA A 1 103 ? -8.170 6.150 -7.460 1.00 97.12 103 ALA A CA 1
ATOM 839 C C . ALA A 1 103 ? -8.119 7.242 -8.535 1.00 97.12 103 ALA A C 1
ATOM 841 O O . ALA A 1 103 ? -7.544 7.058 -9.605 1.00 97.12 103 ALA A O 1
ATOM 842 N N . LYS A 1 104 ? -8.654 8.421 -8.208 1.00 95.75 104 LYS A N 1
ATOM 843 C CA . LYS A 1 104 ? -8.683 9.570 -9.132 1.00 95.75 104 LYS A CA 1
ATOM 844 C C . LYS A 1 104 ? -7.341 10.295 -9.250 1.00 95.75 104 LYS A C 1
ATOM 846 O O . LYS A 1 104 ? -7.123 11.050 -10.188 1.00 95.75 104 LYS A O 1
ATOM 851 N N . ASN A 1 105 ? -6.467 10.130 -8.259 1.00 95.31 105 ASN A N 1
ATOM 852 C CA . ASN A 1 105 ? -5.131 10.721 -8.207 1.00 95.31 105 ASN A CA 1
ATOM 853 C C . ASN A 1 105 ? -4.268 9.997 -7.157 1.00 95.31 105 ASN A C 1
ATOM 855 O O . ASN A 1 105 ? -4.761 9.152 -6.410 1.00 95.31 105 ASN A O 1
ATOM 859 N N . LEU A 1 106 ? -2.982 10.350 -7.054 1.00 95.62 106 LEU A N 1
ATOM 860 C CA . LEU A 1 106 ? -2.041 9.672 -6.151 1.00 95.62 106 LEU A CA 1
ATOM 861 C C . LEU A 1 106 ? -2.405 9.819 -4.661 1.00 95.62 106 LEU A C 1
ATOM 863 O O . LEU A 1 106 ? -2.153 8.910 -3.875 1.00 95.62 106 LEU A O 1
ATOM 867 N N . LYS A 1 107 ? -3.033 10.930 -4.251 1.00 94.81 107 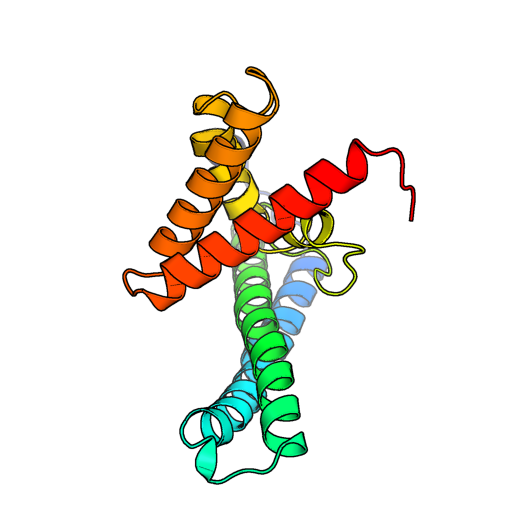LYS A N 1
ATOM 868 C CA . LYS A 1 107 ? -3.502 11.097 -2.865 1.00 94.81 107 LYS A CA 1
ATOM 869 C C . LYS A 1 107 ? -4.640 10.122 -2.551 1.00 94.81 107 LYS A C 1
ATOM 871 O O . LYS A 1 107 ? -4.623 9.498 -1.493 1.00 94.81 107 LYS A O 1
ATOM 876 N N . ASP A 1 108 ? -5.599 9.979 -3.466 1.00 96.44 108 ASP A N 1
ATOM 877 C CA . ASP A 1 108 ? -6.688 8.998 -3.361 1.00 96.44 108 ASP A CA 1
ATOM 878 C C . ASP A 1 108 ? -6.148 7.555 -3.410 1.00 96.44 108 ASP A C 1
ATOM 880 O O . ASP A 1 108 ? -6.584 6.701 -2.643 1.00 96.44 108 ASP A O 1
ATOM 884 N N . PHE A 1 109 ? -5.107 7.298 -4.211 1.00 97.38 109 PHE A N 1
ATOM 885 C CA . PHE A 1 109 ? -4.435 5.996 -4.258 1.00 97.38 109 PHE A CA 1
ATOM 886 C C . PHE A 1 109 ? -3.884 5.598 -2.885 1.00 97.38 109 PHE A C 1
ATOM 888 O O . PHE A 1 109 ? -4.200 4.519 -2.387 1.00 97.38 109 PHE A O 1
ATOM 895 N N . TRP A 1 110 ? -3.139 6.480 -2.212 1.00 96.69 110 TRP A N 1
ATOM 896 C CA . TRP A 1 110 ? -2.579 6.195 -0.882 1.00 96.69 110 TRP A CA 1
ATOM 897 C C . TRP A 1 110 ? -3.621 6.132 0.243 1.00 96.69 110 TRP A C 1
ATOM 899 O O . TRP A 1 110 ? -3.357 5.542 1.291 1.00 96.69 110 TRP A O 1
ATOM 909 N N . ALA A 1 111 ? -4.820 6.679 0.024 1.00 96.06 111 ALA A N 1
ATOM 910 C CA . ALA A 1 111 ? -5.966 6.486 0.913 1.00 96.06 111 ALA A CA 1
ATOM 911 C C . ALA A 1 111 ? -6.640 5.109 0.738 1.00 96.06 111 ALA A C 1
ATOM 913 O O . ALA A 1 111 ? -7.460 4.716 1.567 1.00 96.06 111 ALA A O 1
ATOM 914 N N . ARG A 1 112 ? -6.296 4.376 -0.329 1.00 97.88 112 ARG A N 1
ATOM 915 C CA . ARG A 1 112 ? -6.878 3.080 -0.713 1.00 97.88 112 ARG A CA 1
ATOM 916 C C . ARG A 1 112 ? -5.871 1.938 -0.740 1.00 97.88 112 ARG A C 1
ATOM 918 O O . ARG A 1 112 ? -6.285 0.781 -0.744 1.00 97.88 112 ARG A O 1
ATOM 925 N N . TRP A 1 113 ? -4.580 2.242 -0.801 1.00 97.75 113 TRP A N 1
ATOM 926 C CA . TRP A 1 113 ? -3.481 1.287 -0.829 1.00 97.75 113 TRP A CA 1
ATOM 927 C C . TRP A 1 113 ? -2.791 1.221 0.529 1.00 97.75 113 TRP A C 1
ATOM 929 O O . TRP A 1 113 ? -2.414 2.251 1.088 1.00 97.75 113 TRP A O 1
ATOM 939 N N . HIS A 1 114 ? -2.596 0.002 1.034 1.00 95.75 114 HIS A N 1
ATOM 940 C CA . HIS A 1 114 ? -1.885 -0.284 2.278 1.00 95.75 114 HIS A CA 1
ATOM 941 C C . HIS A 1 114 ? -2.289 0.647 3.441 1.00 95.75 114 HIS A C 1
ATOM 943 O O . HIS A 1 114 ? -1.454 1.193 4.167 1.00 95.75 114 HIS A O 1
ATOM 949 N N . ILE A 1 115 ? -3.607 0.830 3.590 1.00 97.38 115 ILE A N 1
ATOM 950 C CA . ILE A 1 115 ? -4.259 1.869 4.403 1.00 97.38 115 ILE A CA 1
ATOM 951 C C . ILE A 1 115 ? -3.730 1.875 5.837 1.00 97.38 115 ILE A C 1
ATOM 953 O O . ILE A 1 115 ? -3.507 2.938 6.417 1.00 97.38 115 ILE A O 1
ATOM 957 N N . SER A 1 116 ? -3.491 0.696 6.412 1.00 95.88 116 SER A N 1
ATOM 958 C CA . SER A 1 116 ? -3.031 0.595 7.793 1.00 95.88 116 SER A CA 1
ATOM 959 C C . SER A 1 116 ? -1.609 1.136 8.002 1.00 95.88 116 SER A C 1
ATOM 961 O O . SER A 1 116 ? -1.343 1.746 9.038 1.00 95.88 116 SER A O 1
ATOM 963 N N . LEU A 1 117 ? -0.706 0.974 7.027 1.00 95.50 117 LEU A N 1
ATOM 964 C CA . LEU A 1 117 ? 0.623 1.593 7.059 1.00 95.50 117 LEU A CA 1
ATOM 965 C C . LEU A 1 117 ? 0.544 3.079 6.740 1.00 95.50 117 LEU A C 1
ATOM 967 O O . LEU A 1 117 ? 1.167 3.872 7.438 1.00 95.50 117 LEU A O 1
ATOM 971 N N . SER A 1 118 ? -0.249 3.465 5.739 1.00 95.12 118 SER A N 1
ATOM 972 C CA . SER A 1 118 ? -0.464 4.874 5.399 1.00 95.12 118 SER A CA 1
ATOM 973 C C . SER A 1 118 ? -0.964 5.663 6.615 1.00 95.12 118 SER A C 1
ATOM 975 O O . SER A 1 118 ? -0.460 6.746 6.908 1.00 95.12 118 SER A O 1
ATOM 977 N N . ALA A 1 119 ? -1.896 5.093 7.387 1.00 95.44 119 ALA A N 1
ATOM 978 C CA . ALA A 1 119 ? -2.358 5.661 8.651 1.00 95.44 119 ALA A CA 1
ATOM 979 C C . ALA A 1 119 ? -1.250 5.699 9.714 1.00 95.44 119 ALA A C 1
ATOM 981 O O . ALA A 1 119 ? -1.090 6.716 10.384 1.00 95.44 119 ALA A O 1
ATOM 982 N N . PHE A 1 120 ? -0.457 4.632 9.852 1.00 96.44 120 PHE A N 1
ATOM 983 C CA . PHE A 1 120 ? 0.666 4.604 10.791 1.00 96.44 120 PHE A CA 1
ATOM 984 C C . PHE A 1 120 ? 1.692 5.708 10.493 1.00 96.44 120 PHE A C 1
ATOM 986 O O . PHE A 1 120 ? 2.008 6.506 11.371 1.00 96.44 120 PHE A O 1
ATOM 993 N N . ILE A 1 121 ? 2.158 5.815 9.249 1.00 96.88 121 ILE A N 1
ATOM 994 C CA . ILE A 1 121 ? 3.113 6.847 8.826 1.00 96.88 121 ILE A CA 1
ATOM 995 C C . ILE A 1 121 ? 2.511 8.241 9.018 1.00 96.88 121 ILE A C 1
ATOM 997 O O . ILE A 1 121 ? 3.172 9.139 9.541 1.00 96.88 121 ILE A O 1
ATOM 1001 N N . ARG A 1 122 ? 1.239 8.436 8.655 1.00 95.81 122 ARG A N 1
ATOM 1002 C CA . ARG A 1 122 ? 0.557 9.715 8.869 1.00 95.81 122 ARG A CA 1
ATOM 1003 C C . ARG A 1 122 ? 0.566 10.107 10.347 1.00 95.81 122 ARG A C 1
ATOM 1005 O O . ARG A 1 122 ? 0.962 11.220 10.687 1.00 95.81 122 ARG A O 1
ATOM 1012 N N . ASP A 1 123 ? 0.133 9.197 11.210 1.00 96.44 123 ASP A N 1
ATOM 1013 C CA . ASP A 1 123 ? -0.184 9.508 12.601 1.00 96.44 123 ASP A CA 1
ATOM 1014 C C . ASP A 1 123 ? 1.052 9.521 13.508 1.00 96.44 123 ASP A C 1
ATOM 1016 O O . ASP A 1 123 ? 1.087 10.290 14.466 1.00 96.44 123 ASP A O 1
ATOM 1020 N N . TYR A 1 124 ? 2.076 8.726 13.188 1.00 96.38 124 TYR A N 1
ATOM 1021 C CA . TYR A 1 124 ? 3.280 8.572 14.012 1.00 96.38 124 TYR A CA 1
ATOM 1022 C C . TYR A 1 124 ? 4.542 9.208 13.423 1.00 96.38 124 TYR A C 1
ATOM 1024 O O . TYR A 1 124 ? 5.530 9.343 14.137 1.00 96.38 124 TYR A O 1
ATOM 1032 N N . ILE A 1 125 ? 4.531 9.630 12.155 1.00 96.62 125 ILE A N 1
ATOM 1033 C CA . ILE A 1 125 ? 5.683 10.291 11.521 1.00 96.62 125 ILE A CA 1
ATOM 1034 C C . ILE A 1 125 ? 5.277 11.681 11.038 1.00 96.62 125 ILE A C 1
ATOM 1036 O O . ILE A 1 125 ? 5.774 12.692 11.527 1.00 96.62 125 ILE A O 1
ATOM 1040 N N . TYR A 1 126 ? 4.320 11.761 10.118 1.00 97.06 126 TYR A N 1
ATOM 1041 C CA . TYR A 1 126 ? 3.987 13.015 9.447 1.00 97.06 126 TYR A CA 1
ATOM 1042 C C . TYR A 1 126 ? 3.359 14.071 10.378 1.00 97.06 126 TYR A C 1
ATOM 1044 O O . TYR A 1 126 ? 3.785 15.229 10.375 1.00 97.06 126 TYR A O 1
ATOM 1052 N N . ILE A 1 127 ? 2.365 13.697 11.194 1.00 97.06 127 ILE A N 1
ATOM 1053 C CA . ILE A 1 127 ? 1.725 14.615 12.151 1.00 97.06 127 ILE A CA 1
ATOM 1054 C C . ILE A 1 127 ? 2.729 15.103 13.214 1.00 97.06 127 ILE A C 1
ATOM 1056 O O . ILE A 1 127 ? 2.817 16.322 13.396 1.00 97.06 127 ILE A O 1
ATOM 1060 N N . PRO A 1 128 ? 3.533 14.231 13.862 1.00 97.06 128 PRO A N 1
ATOM 1061 C CA . PRO A 1 128 ? 4.581 14.663 14.793 1.00 97.06 128 PRO A CA 1
ATOM 1062 C C . PRO A 1 128 ? 5.629 15.611 14.190 1.00 97.06 128 PRO A C 1
ATOM 1064 O O . PRO A 1 128 ? 6.071 16.536 14.867 1.00 97.06 128 PRO A O 1
ATOM 1067 N N . LEU A 1 129 ? 5.974 15.470 12.903 1.00 96.25 129 LEU A N 1
ATOM 1068 C CA . LEU A 1 129 ? 6.866 16.405 12.193 1.00 96.25 129 LEU A CA 1
ATOM 1069 C C . LEU A 1 129 ? 6.258 17.810 11.970 1.00 96.25 129 LEU A C 1
ATOM 1071 O O . LEU A 1 129 ? 6.942 18.742 11.527 1.00 96.25 129 LEU A O 1
ATOM 1075 N N . GLY A 1 130 ? 4.975 17.984 12.293 1.00 94.75 130 GLY A N 1
ATOM 1076 C CA . GLY A 1 130 ? 4.228 19.237 12.208 1.00 94.75 130 GLY A CA 1
ATOM 1077 C C . GLY A 1 130 ? 3.112 19.225 11.165 1.00 94.75 130 GLY A C 1
ATOM 1078 O O . GLY A 1 130 ? 2.387 20.216 11.059 1.00 94.75 130 GLY A O 1
ATOM 1079 N N . GLY A 1 131 ? 2.956 18.134 10.404 1.00 93.88 131 GLY A N 1
ATOM 1080 C CA . GLY A 1 131 ? 1.957 18.009 9.344 1.00 93.88 131 GLY A CA 1
ATOM 1081 C C . GLY A 1 131 ? 1.953 19.223 8.409 1.00 93.88 131 GLY A C 1
ATOM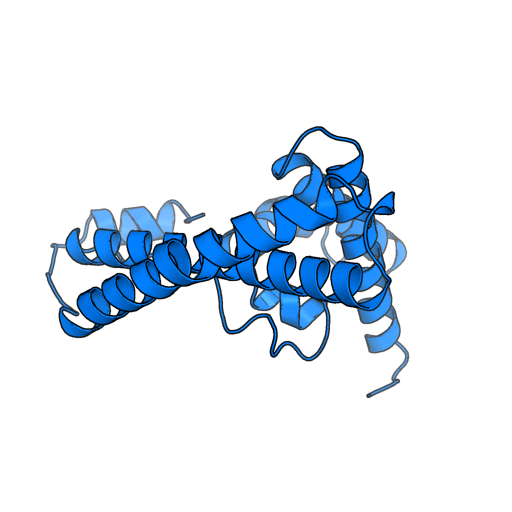 1082 O O . GLY A 1 131 ? 3.010 19.635 7.930 1.00 93.88 131 GLY A O 1
ATOM 1083 N N . ASN A 1 132 ? 0.773 19.827 8.231 1.00 92.88 132 ASN A N 1
ATOM 1084 C CA . ASN A 1 132 ? 0.558 21.042 7.430 1.00 92.88 132 ASN A CA 1
ATOM 1085 C C . ASN A 1 132 ? 0.687 22.367 8.219 1.00 92.88 132 ASN A C 1
ATOM 1087 O O . ASN A 1 132 ? 0.403 23.435 7.687 1.00 92.88 132 ASN A O 1
ATOM 1091 N N . ARG A 1 133 ? 1.045 22.339 9.511 1.00 90.06 133 ARG A N 1
ATOM 1092 C CA . ARG A 1 133 ? 0.841 23.492 10.418 1.00 90.06 133 ARG A CA 1
ATOM 1093 C C . ARG A 1 133 ? 1.856 24.627 10.255 1.00 90.06 133 ARG A C 1
ATOM 1095 O O . ARG A 1 133 ? 1.580 25.745 10.667 1.00 90.06 133 ARG A O 1
ATOM 1102 N N . LYS A 1 134 ? 3.039 24.352 9.698 1.00 91.44 134 LYS A N 1
ATOM 1103 C CA . LYS A 1 134 ? 4.171 25.300 9.614 1.00 91.44 134 LYS A CA 1
ATOM 1104 C C . LYS A 1 134 ? 4.388 25.848 8.195 1.00 91.44 134 LYS A C 1
ATOM 1106 O O . LYS A 1 134 ? 5.520 26.082 7.779 1.00 91.44 134 LYS A O 1
ATOM 1111 N N . GLY A 1 135 ? 3.300 26.013 7.445 1.00 91.62 135 GLY A N 1
ATOM 1112 C CA . GLY A 1 135 ? 3.322 26.540 6.082 1.00 91.62 135 GLY A CA 1
ATOM 1113 C C . GLY A 1 135 ? 3.826 25.551 5.026 1.00 91.62 135 GLY A C 1
ATOM 1114 O O . GLY A 1 135 ? 4.174 24.398 5.304 1.00 91.62 135 GLY A O 1
ATOM 1115 N N . MET A 1 136 ? 3.847 26.025 3.782 1.00 92.75 136 MET A N 1
ATOM 1116 C CA . MET A 1 136 ? 4.097 25.199 2.598 1.00 92.75 136 MET A CA 1
ATOM 1117 C C . MET A 1 136 ? 5.492 24.560 2.546 1.00 92.75 136 MET A C 1
ATOM 1119 O O . MET A 1 136 ? 5.557 23.342 2.371 1.00 92.75 136 MET A O 1
ATOM 1123 N N . PRO A 1 137 ? 6.604 25.289 2.772 1.00 94.50 137 PRO A N 1
ATOM 1124 C CA . PRO A 1 137 ? 7.934 24.680 2.724 1.00 94.50 137 PRO A CA 1
ATOM 1125 C C . PRO A 1 137 ? 8.090 23.525 3.719 1.00 94.50 137 PRO A C 1
ATOM 1127 O O . PRO A 1 137 ? 8.613 22.465 3.376 1.00 94.50 137 PRO A O 1
ATOM 1130 N N . ARG A 1 138 ? 7.569 23.681 4.946 1.00 95.94 138 ARG A N 1
ATOM 1131 C CA . ARG A 1 138 ? 7.640 22.622 5.960 1.00 95.94 138 ARG A CA 1
ATOM 1132 C C . ARG A 1 138 ? 6.740 21.438 5.620 1.00 95.94 138 ARG A C 1
ATOM 1134 O O . ARG A 1 138 ? 7.135 20.302 5.855 1.00 95.94 138 ARG A O 1
ATOM 1141 N N . THR A 1 139 ? 5.573 21.695 5.037 1.00 95.81 139 THR A N 1
ATOM 1142 C CA . THR A 1 139 ? 4.661 20.650 4.553 1.00 95.81 139 THR A CA 1
ATOM 1143 C C . THR A 1 139 ? 5.333 19.765 3.506 1.00 95.81 139 THR A C 1
ATOM 1145 O O . THR A 1 139 ? 5.288 18.543 3.630 1.00 95.81 139 THR A O 1
ATOM 1148 N N . ILE A 1 140 ? 6.008 20.372 2.525 1.00 96.56 140 ILE A N 1
ATOM 1149 C CA . ILE A 1 140 ? 6.747 19.658 1.475 1.00 96.56 140 ILE A CA 1
ATOM 1150 C C . ILE A 1 140 ? 7.819 18.762 2.097 1.00 96.56 140 ILE A C 1
ATOM 1152 O O . ILE A 1 140 ? 7.838 17.561 1.842 1.00 96.56 140 ILE A O 1
ATOM 1156 N N . VAL A 1 141 ? 8.659 19.319 2.975 1.00 97.62 141 VAL A N 1
ATOM 1157 C CA . VAL A 1 141 ? 9.709 18.553 3.666 1.00 97.62 141 VAL A CA 1
ATOM 1158 C C . VAL A 1 141 ? 9.114 17.397 4.476 1.00 97.62 141 VAL A C 1
ATOM 1160 O O . VAL A 1 141 ? 9.601 16.274 4.386 1.00 97.62 141 VAL A O 1
ATOM 1163 N N . ASN A 1 142 ? 8.027 17.634 5.215 1.00 97.88 142 ASN A N 1
ATOM 1164 C CA . ASN A 1 142 ? 7.362 16.600 6.007 1.00 97.88 142 ASN A CA 1
ATOM 1165 C C . ASN A 1 142 ? 6.803 15.463 5.129 1.00 97.88 142 ASN A C 1
ATOM 1167 O O . ASN A 1 142 ? 6.908 14.299 5.513 1.00 97.88 142 ASN A O 1
ATOM 1171 N N . ILE A 1 143 ? 6.233 15.780 3.958 1.00 97.19 143 ILE A N 1
ATOM 1172 C CA . ILE A 1 143 ? 5.752 14.781 2.988 1.00 97.19 143 ILE A CA 1
ATOM 1173 C C . ILE A 1 143 ? 6.924 13.945 2.465 1.00 97.19 143 ILE A C 1
ATOM 1175 O O . ILE A 1 143 ? 6.854 12.717 2.493 1.00 97.19 143 ILE A O 1
ATOM 1179 N N . LEU A 1 144 ? 8.008 14.591 2.021 1.00 98.06 144 LEU A N 1
ATOM 1180 C CA . LEU A 1 144 ? 9.176 13.893 1.478 1.00 98.06 144 LEU A CA 1
ATOM 1181 C C . LEU A 1 144 ? 9.818 12.973 2.522 1.00 98.06 144 LEU A C 1
ATOM 1183 O O . LEU A 1 144 ? 10.085 11.814 2.219 1.00 98.06 144 LEU A O 1
ATOM 1187 N N . ILE A 1 145 ? 9.990 13.446 3.761 1.00 98.00 145 ILE A N 1
ATOM 1188 C CA . ILE A 1 145 ? 10.510 12.624 4.862 1.00 98.00 145 ILE A CA 1
ATOM 1189 C C . ILE A 1 145 ? 9.604 11.411 5.102 1.00 98.00 145 ILE A C 1
ATOM 1191 O O . ILE A 1 145 ? 10.098 10.289 5.178 1.00 98.00 145 ILE A O 1
ATOM 1195 N N . ALA A 1 146 ? 8.284 11.609 5.184 1.00 97.81 146 ALA A N 1
ATOM 1196 C CA . ALA A 1 146 ? 7.342 10.517 5.427 1.00 97.81 146 ALA A CA 1
ATOM 1197 C C . ALA A 1 146 ? 7.412 9.429 4.339 1.00 97.81 146 ALA A C 1
ATOM 1199 O O . ALA A 1 146 ? 7.429 8.242 4.661 1.00 97.81 146 ALA A O 1
ATOM 1200 N N . PHE A 1 147 ? 7.504 9.816 3.063 1.00 97.88 147 PHE A N 1
ATOM 1201 C CA . PHE A 1 147 ? 7.592 8.862 1.956 1.00 97.88 147 PHE A CA 1
ATOM 1202 C C . PHE A 1 147 ? 8.970 8.208 1.803 1.00 97.88 147 PHE A C 1
ATOM 1204 O O . PHE A 1 147 ? 9.035 7.024 1.480 1.00 97.88 147 PHE A O 1
ATOM 1211 N N . ILE A 1 148 ? 10.067 8.920 2.070 1.00 97.50 148 ILE A N 1
ATOM 1212 C CA . ILE A 1 148 ? 11.410 8.318 2.089 1.00 97.50 148 ILE A CA 1
ATOM 1213 C C . ILE A 1 148 ? 11.492 7.268 3.199 1.00 97.50 148 ILE A C 1
ATOM 1215 O O . ILE A 1 148 ? 11.925 6.147 2.943 1.00 97.50 148 ILE A O 1
ATOM 1219 N N . LEU A 1 149 ? 11.002 7.587 4.403 1.00 96.88 149 LEU A N 1
ATOM 1220 C CA . LEU A 1 149 ? 10.927 6.625 5.505 1.00 96.88 149 LEU A CA 1
ATOM 1221 C C . LEU A 1 149 ? 10.000 5.447 5.173 1.00 96.88 149 LEU A C 1
ATOM 1223 O O . LEU A 1 149 ? 10.318 4.313 5.522 1.00 96.88 149 LEU A O 1
ATOM 1227 N N . SER A 1 150 ? 8.901 5.685 4.446 1.00 96.31 150 SER A N 1
ATOM 1228 C CA . SER A 1 150 ? 8.063 4.607 3.901 1.00 96.31 150 SER A CA 1
ATOM 1229 C C . SER A 1 150 ? 8.848 3.692 2.963 1.00 96.31 150 SER A C 1
ATOM 1231 O O . SER A 1 150 ? 8.716 2.477 3.053 1.00 96.31 150 SER A O 1
ATOM 1233 N N . GLY A 1 151 ? 9.653 4.260 2.061 1.00 96.25 151 GLY A N 1
ATOM 1234 C CA . GLY A 1 151 ? 10.519 3.501 1.162 1.00 96.25 151 GLY A CA 1
ATOM 1235 C C . GLY A 1 151 ? 11.525 2.660 1.942 1.00 96.25 151 GLY A C 1
ATOM 1236 O O . GLY A 1 151 ? 11.567 1.446 1.781 1.00 96.25 151 GLY A O 1
ATOM 1237 N N . MET A 1 152 ? 12.257 3.280 2.869 1.00 95.88 152 MET A N 1
ATOM 1238 C CA . MET A 1 152 ? 13.232 2.591 3.724 1.00 95.88 152 MET A CA 1
ATOM 1239 C C . MET A 1 152 ? 12.608 1.458 4.551 1.00 95.88 152 MET A C 1
ATOM 1241 O O . MET A 1 152 ? 13.252 0.436 4.768 1.00 95.88 152 MET A O 1
ATOM 1245 N N . TRP A 1 153 ? 11.351 1.609 4.985 1.00 95.62 153 TRP A N 1
ATOM 1246 C CA . TRP A 1 153 ? 10.612 0.546 5.671 1.00 95.62 153 TRP A CA 1
ATOM 1247 C C . TRP A 1 153 ? 10.372 -0.684 4.780 1.00 95.62 153 TRP A C 1
ATOM 1249 O O . TRP A 1 153 ? 10.357 -1.805 5.283 1.00 95.62 153 TRP A O 1
ATOM 1259 N N . HIS A 1 154 ? 10.218 -0.500 3.466 1.00 92.94 154 HIS A N 1
ATOM 1260 C CA . HIS A 1 154 ? 10.068 -1.603 2.513 1.00 92.94 154 HIS A CA 1
ATOM 1261 C C . HIS A 1 154 ? 11.396 -2.294 2.165 1.00 92.94 154 HIS A C 1
ATOM 1263 O O . HIS A 1 154 ? 11.392 -3.479 1.835 1.00 92.94 154 HIS A O 1
ATOM 1269 N N . GLY A 1 155 ? 12.529 -1.595 2.266 1.00 91.75 155 GLY A N 1
ATOM 1270 C CA . GLY A 1 155 ? 13.850 -2.202 2.141 1.00 91.75 155 GLY A CA 1
ATOM 1271 C C . GLY A 1 155 ? 14.992 -1.189 2.108 1.00 91.75 155 GLY A C 1
ATOM 1272 O O . GLY A 1 155 ? 14.796 0.003 1.890 1.00 91.75 155 GLY A O 1
ATOM 1273 N N . ASN A 1 156 ? 16.218 -1.684 2.294 1.00 88.50 156 ASN A N 1
ATOM 1274 C CA . ASN A 1 156 ? 17.421 -0.853 2.447 1.00 88.50 156 ASN A CA 1
ATOM 1275 C C . ASN A 1 156 ? 18.194 -0.603 1.133 1.00 88.50 156 ASN A C 1
ATOM 1277 O O . ASN A 1 156 ? 19.375 -0.267 1.151 1.00 88.50 156 ASN A O 1
ATOM 1281 N N . THR A 1 157 ? 17.575 -0.821 -0.028 1.00 94.88 157 THR A N 1
ATOM 1282 C CA . THR A 1 157 ? 18.230 -0.562 -1.321 1.00 94.88 157 THR A CA 1
ATOM 1283 C C . THR A 1 157 ? 17.943 0.861 -1.792 1.00 94.88 157 THR A C 1
ATOM 1285 O O . THR A 1 157 ? 16.910 1.448 -1.461 1.00 94.88 157 THR A O 1
ATOM 1288 N N . LEU A 1 158 ? 18.824 1.409 -2.635 1.00 95.75 158 LEU A N 1
ATOM 1289 C CA . LEU A 1 158 ? 18.613 2.727 -3.242 1.00 95.75 158 LEU A CA 1
ATOM 1290 C C . LEU A 1 158 ? 17.285 2.800 -4.017 1.00 95.75 158 LEU A C 1
ATOM 1292 O O . LEU A 1 158 ? 16.635 3.842 -4.021 1.00 95.75 158 LEU A O 1
ATOM 1296 N N . ALA A 1 159 ? 16.845 1.687 -4.611 1.00 95.56 159 ALA A N 1
ATOM 1297 C CA . ALA A 1 159 ? 15.583 1.612 -5.340 1.00 95.56 159 ALA A CA 1
ATOM 1298 C C . ALA A 1 159 ? 14.377 1.983 -4.461 1.00 95.56 159 ALA A C 1
ATOM 1300 O O . ALA A 1 159 ? 13.490 2.699 -4.920 1.00 95.56 159 ALA A O 1
ATOM 1301 N N . PHE A 1 160 ? 14.362 1.574 -3.189 1.00 96.19 160 PHE A N 1
ATOM 1302 C CA . PHE A 1 160 ? 13.280 1.917 -2.266 1.00 96.19 160 PHE A CA 1
ATOM 1303 C C . PHE A 1 160 ? 13.301 3.384 -1.831 1.00 96.19 160 PHE A C 1
ATOM 1305 O O . PHE A 1 160 ? 12.242 3.996 -1.687 1.00 96.19 160 PHE A O 1
ATOM 1312 N N . ILE A 1 161 ? 14.488 3.975 -1.676 1.00 96.69 161 ILE A N 1
ATOM 1313 C CA . ILE A 1 161 ? 14.632 5.410 -1.391 1.00 96.69 161 ILE A CA 1
ATOM 1314 C C . ILE A 1 161 ? 14.127 6.229 -2.581 1.00 96.69 161 ILE A C 1
ATOM 1316 O O . ILE A 1 161 ? 13.328 7.148 -2.400 1.00 96.69 161 ILE A O 1
ATOM 1320 N N . VAL A 1 162 ? 14.543 5.868 -3.800 1.00 97.88 162 VAL A N 1
ATOM 1321 C CA . VAL A 1 162 ? 14.086 6.514 -5.039 1.00 97.88 162 VAL A CA 1
ATOM 1322 C C . VAL A 1 162 ? 12.576 6.354 -5.202 1.00 97.88 162 VAL A C 1
ATOM 1324 O O . VAL A 1 162 ? 11.883 7.333 -5.466 1.00 97.88 162 VAL A O 1
ATOM 1327 N N . TRP A 1 163 ? 12.041 5.153 -4.974 1.00 97.44 163 TRP A N 1
ATOM 1328 C CA . TRP A 1 163 ? 10.602 4.897 -4.995 1.00 97.44 163 TRP A CA 1
ATOM 1329 C C . TRP A 1 163 ? 9.849 5.795 -4.003 1.00 97.44 163 TRP A C 1
ATOM 1331 O O . TRP A 1 163 ? 8.856 6.419 -4.382 1.00 97.44 163 TRP A O 1
ATOM 1341 N N . GLY A 1 164 ? 10.342 5.924 -2.767 1.00 97.56 164 GLY A N 1
ATOM 1342 C CA . GLY A 1 164 ? 9.758 6.807 -1.758 1.00 97.56 164 GLY A CA 1
ATOM 1343 C C . GLY A 1 164 ? 9.792 8.268 -2.203 1.00 97.56 164 GLY A C 1
ATOM 1344 O O . GLY A 1 164 ? 8.768 8.949 -2.198 1.00 97.56 164 GLY A O 1
ATOM 1345 N N . LEU A 1 165 ? 10.944 8.741 -2.680 1.00 97.75 165 LEU A N 1
ATOM 1346 C CA . LEU A 1 165 ? 11.106 10.108 -3.170 1.00 97.75 165 LEU A CA 1
ATOM 1347 C C . LEU A 1 165 ? 10.135 10.433 -4.317 1.00 97.75 165 LEU A C 1
ATOM 1349 O O . LEU A 1 165 ? 9.482 11.474 -4.276 1.00 97.75 165 LEU A O 1
ATOM 1353 N N . LEU A 1 166 ? 9.984 9.535 -5.297 1.00 98.12 166 LEU A N 1
ATOM 1354 C CA . LEU A 1 166 ? 9.062 9.716 -6.426 1.00 98.12 166 LEU A CA 1
ATOM 1355 C C . LEU A 1 166 ? 7.607 9.871 -5.962 1.00 98.12 166 LEU A C 1
ATOM 1357 O O . LEU A 1 166 ? 6.904 10.775 -6.417 1.00 98.12 166 LEU A O 1
ATOM 1361 N N . HIS A 1 167 ? 7.160 9.043 -5.014 1.00 97.88 167 HIS A N 1
ATOM 1362 C CA . HIS A 1 167 ? 5.807 9.152 -4.463 1.00 97.88 167 HIS A CA 1
ATOM 1363 C C . HIS A 1 167 ? 5.624 10.425 -3.630 1.00 97.88 167 HIS A C 1
ATOM 1365 O O . HIS A 1 167 ? 4.588 11.083 -3.738 1.00 97.88 167 HIS A O 1
ATOM 1371 N N . GLY A 1 168 ? 6.640 10.813 -2.855 1.00 97.88 168 GLY A N 1
ATOM 1372 C CA . GLY A 1 168 ? 6.647 12.067 -2.108 1.00 97.88 168 GLY A CA 1
ATOM 1373 C C . GLY A 1 168 ? 6.513 13.286 -3.022 1.00 97.88 168 GLY A C 1
ATOM 1374 O O . GLY A 1 168 ? 5.662 14.141 -2.778 1.00 97.88 168 GLY A O 1
ATOM 1375 N N . ILE A 1 169 ? 7.285 13.334 -4.112 1.00 98.25 169 ILE A N 1
ATOM 1376 C CA . ILE A 1 169 ? 7.202 14.394 -5.128 1.00 98.25 169 ILE A CA 1
ATOM 1377 C C . ILE A 1 169 ? 5.811 14.414 -5.775 1.00 98.25 169 ILE A C 1
ATOM 1379 O O . ILE A 1 169 ? 5.210 15.482 -5.890 1.00 98.25 169 ILE A O 1
ATOM 1383 N N . GLY A 1 170 ? 5.256 13.253 -6.135 1.00 97.75 170 GLY A N 1
ATOM 1384 C CA . GLY A 1 170 ? 3.910 13.163 -6.706 1.00 97.75 170 GLY A CA 1
ATOM 1385 C C . GLY A 1 170 ? 2.818 13.695 -5.768 1.00 97.75 170 GLY A C 1
ATOM 1386 O O . GLY A 1 170 ? 1.906 14.399 -6.205 1.00 97.75 170 GLY A O 1
ATOM 1387 N N . ILE A 1 171 ? 2.921 13.424 -4.463 1.00 97.06 171 ILE A N 1
ATOM 1388 C CA . ILE A 1 171 ? 1.988 13.972 -3.468 1.00 97.06 171 ILE A CA 1
ATOM 1389 C C . ILE A 1 171 ? 2.169 15.478 -3.290 1.00 97.06 171 ILE A C 1
ATOM 1391 O O . ILE A 1 171 ? 1.169 16.192 -3.202 1.00 97.06 171 ILE A O 1
ATOM 1395 N N . VAL A 1 172 ? 3.408 15.977 -3.273 1.00 96.69 172 VAL A N 1
ATOM 1396 C CA . VAL A 1 172 ? 3.684 17.422 -3.244 1.00 96.69 172 VAL A CA 1
ATOM 1397 C C . VAL A 1 172 ? 3.063 18.108 -4.457 1.00 96.69 172 VAL A C 1
ATOM 1399 O O . VAL A 1 172 ? 2.388 19.121 -4.297 1.00 96.69 172 VAL A O 1
ATOM 1402 N N . PHE A 1 173 ? 3.216 17.532 -5.648 1.00 96.25 173 PHE A N 1
ATOM 1403 C CA . PHE A 1 173 ? 2.633 18.068 -6.873 1.00 96.25 173 PHE A CA 1
ATOM 1404 C C . PHE A 1 173 ? 1.103 18.170 -6.790 1.00 96.25 173 PHE A C 1
ATOM 1406 O O . PHE A 1 173 ? 0.547 19.241 -7.022 1.00 96.25 173 PHE A O 1
ATOM 1413 N N . ILE A 1 174 ? 0.415 17.105 -6.358 1.00 94.44 174 ILE A N 1
ATOM 1414 C CA . ILE A 1 174 ? -1.045 17.139 -6.145 1.00 94.44 174 ILE A CA 1
ATOM 1415 C C . ILE A 1 174 ? -1.435 18.175 -5.089 1.00 94.44 174 ILE A C 1
ATOM 1417 O O . ILE A 1 174 ? -2.448 18.858 -5.237 1.00 94.44 174 ILE A O 1
ATOM 1421 N N . HIS A 1 175 ? -0.653 18.299 -4.016 1.00 90.56 175 HIS A N 1
ATOM 1422 C CA . HIS A 1 175 ? -0.917 19.277 -2.966 1.00 90.56 175 HIS A CA 1
ATOM 1423 C C . HIS A 1 175 ? -0.816 20.714 -3.495 1.00 90.56 175 HIS A C 1
ATOM 1425 O O . HIS A 1 175 ? -1.656 21.545 -3.163 1.00 90.56 175 HIS A O 1
ATOM 1431 N N . LEU A 1 176 ? 0.169 20.998 -4.351 1.00 91.75 176 LEU A N 1
ATOM 1432 C CA . LEU A 1 176 ? 0.336 22.301 -4.996 1.00 91.75 176 LEU A CA 1
ATOM 1433 C C . LEU A 1 176 ? -0.795 22.602 -5.988 1.00 91.75 176 LEU A C 1
ATOM 1435 O O . LEU A 1 176 ? -1.328 23.710 -5.968 1.00 91.75 176 LEU A O 1
ATOM 1439 N N . LEU A 1 177 ? -1.212 21.620 -6.795 1.00 90.75 177 LEU A N 1
ATOM 1440 C CA . LEU A 1 177 ? -2.355 21.772 -7.705 1.00 90.75 177 LEU A CA 1
ATOM 1441 C C . LEU A 1 177 ? -3.659 22.080 -6.958 1.00 90.75 177 LEU A C 1
ATOM 1443 O O . LEU A 1 177 ? -4.437 22.928 -7.384 1.00 90.75 177 LEU A O 1
ATOM 1447 N N . ALA A 1 178 ? -3.884 21.440 -5.809 1.00 85.88 178 ALA A N 1
ATOM 1448 C CA . ALA A 1 178 ? -5.072 21.697 -4.998 1.00 85.88 178 ALA A CA 1
ATOM 1449 C C . ALA A 1 178 ? -5.131 23.141 -4.459 1.00 85.88 178 ALA A C 1
ATOM 1451 O O . ALA A 1 178 ? -6.217 23.664 -4.213 1.00 85.88 178 ALA A O 1
ATOM 1452 N N . LEU A 1 179 ? -3.978 23.795 -4.280 1.00 82.44 179 LEU A N 1
ATOM 1453 C CA . LEU A 1 179 ? -3.890 25.181 -3.816 1.00 82.44 179 LEU A CA 1
ATOM 1454 C C . LEU A 1 179 ? -4.041 26.201 -4.950 1.00 82.44 179 LEU A C 1
ATOM 1456 O O . LEU A 1 179 ? -4.478 27.322 -4.700 1.00 82.44 179 LEU A O 1
ATOM 1460 N N . SER A 1 180 ? -3.714 25.831 -6.191 1.00 76.50 180 SER A N 1
ATOM 1461 C CA . SER A 1 180 ? -3.714 26.749 -7.336 1.00 76.50 180 SER A CA 1
ATOM 1462 C C . SER A 1 180 ? -5.096 26.999 -7.960 1.00 76.50 180 SER A C 1
ATOM 1464 O O . SER A 1 180 ? -5.178 27.668 -8.986 1.00 76.50 180 SER A O 1
ATOM 1466 N N . LYS A 1 181 ? -6.194 26.509 -7.356 1.00 56.75 181 LYS A N 1
ATOM 1467 C CA . LYS A 1 181 ? -7.568 26.567 -7.908 1.00 56.75 181 LYS A CA 1
ATOM 1468 C C . LYS A 1 181 ? -7.719 25.952 -9.313 1.00 56.75 181 LYS A C 1
ATOM 1470 O O . LYS A 1 181 ? -8.712 26.217 -9.983 1.00 56.75 181 LYS A O 1
ATOM 1475 N N . PHE A 1 182 ? -6.808 25.083 -9.749 1.00 53.25 182 PHE A N 1
ATOM 1476 C CA . PHE A 1 182 ? -7.080 24.208 -10.888 1.00 53.25 182 PHE A CA 1
ATOM 1477 C C . PHE A 1 182 ? -7.897 23.009 -10.395 1.00 53.25 182 PHE A C 1
ATOM 1479 O O . PHE A 1 182 ? -7.353 21.984 -9.991 1.00 53.25 182 PHE A O 1
ATOM 1486 N N . SER A 1 183 ? -9.222 23.162 -10.373 1.00 40.22 183 SER A N 1
ATOM 1487 C CA . SER A 1 183 ? -10.130 22.017 -10.316 1.00 40.22 183 SER A CA 1
ATOM 1488 C C . SER A 1 183 ? -10.077 21.298 -11.666 1.00 40.22 183 SER A C 1
ATOM 1490 O O . SER A 1 183 ? -10.597 21.821 -12.652 1.00 40.22 183 SER A O 1
ATOM 1492 N N . LEU A 1 184 ? -9.421 20.140 -11.703 1.00 42.59 184 LEU A N 1
ATOM 1493 C CA . LEU A 1 184 ? -9.650 19.113 -12.723 1.00 42.59 184 LEU A CA 1
ATOM 1494 C C . LEU A 1 184 ? -10.795 18.207 -12.267 1.00 42.59 184 LEU A C 1
ATOM 1496 O O . LEU A 1 184 ? -10.778 17.807 -11.078 1.00 42.59 184 LEU A O 1
#